Protein AF-A0A2V8XBW0-F1 (afdb_monomer_lite)

Structure (mmCIF, N/CA/C/O backbone):
data_AF-A0A2V8XBW0-F1
#
_entry.id   AF-A0A2V8XBW0-F1
#
loop_
_atom_site.group_PDB
_atom_site.id
_atom_site.type_symbol
_atom_site.label_atom_id
_atom_site.label_alt_id
_atom_site.label_comp_id
_atom_site.label_asym_id
_atom_site.label_entity_id
_atom_site.label_seq_id
_atom_site.pdbx_PDB_ins_code
_atom_site.Cartn_x
_atom_site.Cartn_y
_atom_site.Cartn_z
_atom_site.occupancy
_atom_site.B_iso_or_equiv
_atom_site.auth_seq_id
_atom_site.auth_comp_id
_atom_site.auth_asym_id
_atom_site.auth_atom_id
_atom_site.pdbx_PDB_model_num
ATOM 1 N N . MET A 1 1 ? -3.608 -17.506 3.297 1.00 52.75 1 MET A N 1
ATOM 2 C CA . MET A 1 1 ? -2.357 -17.804 4.042 1.00 52.75 1 MET A CA 1
ATOM 3 C C . MET A 1 1 ? -1.375 -18.718 3.296 1.00 52.75 1 MET A C 1
ATOM 5 O O . MET A 1 1 ? -0.184 -18.433 3.328 1.00 52.75 1 MET A O 1
ATOM 9 N N . LEU A 1 2 ? -1.823 -19.764 2.586 1.00 68.19 2 LEU A N 1
ATOM 10 C CA . LEU A 1 2 ? -0.934 -20.731 1.903 1.00 68.19 2 LEU A CA 1
ATOM 11 C C . LEU A 1 2 ? 0.031 -20.099 0.876 1.00 68.19 2 LEU A C 1
ATOM 13 O O . LEU A 1 2 ? 1.237 -20.319 0.959 1.00 68.19 2 LEU A O 1
ATOM 17 N N . ARG A 1 3 ? -0.464 -19.209 0.002 1.00 74.06 3 ARG A N 1
ATOM 18 C CA . ARG A 1 3 ? 0.362 -18.529 -1.021 1.00 74.06 3 ARG A CA 1
ATOM 19 C C . ARG A 1 3 ? 1.508 -17.683 -0.446 1.00 74.06 3 ARG A C 1
ATOM 21 O O . ARG A 1 3 ? 2.562 -17.564 -1.063 1.00 74.06 3 ARG A O 1
ATOM 28 N N . LEU A 1 4 ? 1.319 -17.074 0.727 1.00 68.44 4 LEU A N 1
ATOM 29 C CA . LEU A 1 4 ? 2.354 -16.271 1.394 1.00 68.44 4 LEU A CA 1
ATOM 30 C C . LEU A 1 4 ? 3.461 -17.164 1.959 1.00 68.44 4 LEU A C 1
ATOM 32 O O . LEU A 1 4 ? 4.640 -16.875 1.765 1.00 68.44 4 LEU A O 1
ATOM 36 N N . ARG A 1 5 ? 3.085 -18.292 2.574 1.00 71.31 5 ARG A N 1
ATOM 37 C CA . ARG A 1 5 ? 4.039 -19.280 3.089 1.00 71.31 5 ARG A CA 1
ATOM 38 C C . ARG A 1 5 ? 4.847 -19.931 1.965 1.00 71.31 5 ARG A C 1
ATOM 40 O O . ARG A 1 5 ? 6.050 -20.101 2.113 1.00 71.31 5 ARG A O 1
ATOM 47 N N . GLU A 1 6 ? 4.225 -20.250 0.832 1.00 81.00 6 GLU A N 1
ATOM 48 C CA . GLU A 1 6 ? 4.925 -20.773 -0.355 1.00 81.00 6 GLU A CA 1
ATOM 49 C C . GLU A 1 6 ? 5.935 -19.785 -0.935 1.00 81.00 6 GLU A C 1
ATOM 51 O O . GLU A 1 6 ? 7.041 -20.171 -1.306 1.00 81.00 6 GLU A O 1
ATOM 56 N N . ARG A 1 7 ? 5.591 -18.496 -0.977 1.00 79.75 7 ARG A N 1
ATOM 57 C CA . ARG A 1 7 ? 6.534 -17.451 -1.391 1.00 79.75 7 ARG A CA 1
ATOM 58 C C . ARG A 1 7 ? 7.678 -17.301 -0.392 1.00 79.75 7 ARG A C 1
ATOM 60 O O . ARG A 1 7 ? 8.817 -17.170 -0.822 1.00 79.75 7 ARG A O 1
ATOM 67 N N . ALA A 1 8 ? 7.396 -17.372 0.909 1.00 77.62 8 ALA A N 1
ATOM 68 C CA . ALA A 1 8 ? 8.415 -17.296 1.956 1.00 77.62 8 ALA A CA 1
ATOM 69 C C . ALA A 1 8 ? 9.398 -18.478 1.912 1.00 77.62 8 ALA A C 1
ATOM 71 O O . ALA A 1 8 ? 10.588 -18.281 2.153 1.00 77.62 8 ALA A O 1
ATOM 72 N N . LYS A 1 9 ? 8.936 -19.682 1.529 1.00 82.00 9 LYS A N 1
ATOM 73 C CA . LYS A 1 9 ? 9.812 -20.850 1.309 1.00 82.00 9 LYS A CA 1
ATOM 74 C C . LYS A 1 9 ? 10.928 -20.560 0.303 1.00 82.00 9 LYS A C 1
ATOM 76 O O . LYS A 1 9 ? 12.035 -21.040 0.498 1.00 82.00 9 LYS A O 1
ATOM 81 N N . ARG A 1 10 ? 10.664 -19.749 -0.731 1.00 80.12 10 ARG A N 1
ATOM 82 C CA . ARG A 1 10 ? 11.662 -19.389 -1.760 1.00 80.12 10 ARG A CA 1
ATOM 83 C C . ARG A 1 10 ? 12.831 -18.560 -1.220 1.00 80.12 10 ARG A C 1
ATOM 85 O O . ARG A 1 10 ? 13.848 -18.471 -1.889 1.00 80.12 10 ARG A O 1
ATOM 92 N N . PHE A 1 11 ? 12.670 -17.956 -0.045 1.00 77.25 11 PHE A N 1
ATOM 93 C CA . PHE A 1 11 ? 13.677 -17.121 0.613 1.00 77.25 11 PHE A CA 1
ATOM 94 C C . PHE A 1 11 ? 14.037 -17.665 2.005 1.00 77.25 11 PHE A C 1
ATOM 96 O O . PHE A 1 11 ? 14.443 -16.905 2.878 1.00 77.25 11 PHE A O 1
ATOM 103 N N . ASN A 1 12 ? 13.798 -18.962 2.248 1.00 79.56 12 ASN A N 1
ATOM 104 C CA . ASN A 1 12 ? 14.055 -19.653 3.519 1.00 79.56 12 ASN A CA 1
ATOM 105 C C . ASN A 1 12 ? 13.395 -18.998 4.756 1.00 79.56 12 ASN A C 1
ATOM 107 O O . ASN A 1 12 ? 13.755 -19.281 5.894 1.00 79.56 12 ASN A O 1
ATOM 111 N N . GLY A 1 13 ? 12.366 -18.168 4.568 1.00 79.06 13 GLY A N 1
ATOM 112 C CA . GLY A 1 13 ? 11.730 -17.360 5.614 1.00 79.06 13 GLY A CA 1
ATOM 113 C C . GLY A 1 13 ? 10.675 -18.087 6.454 1.00 79.06 13 GLY A C 1
ATOM 114 O O . GLY A 1 13 ? 9.701 -17.466 6.862 1.00 79.06 13 GLY A O 1
ATOM 115 N N . THR A 1 14 ? 10.796 -19.400 6.671 1.00 82.00 14 THR A N 1
ATOM 116 C CA . THR A 1 14 ? 9.707 -20.218 7.250 1.00 82.00 14 THR A CA 1
ATOM 117 C C . THR A 1 14 ? 9.873 -20.613 8.715 1.00 82.00 14 THR A C 1
ATOM 119 O O . THR A 1 14 ? 8.963 -21.222 9.278 1.00 82.00 14 THR A O 1
ATOM 122 N N . GLU A 1 15 ? 11.014 -20.316 9.330 1.00 83.62 15 GLU A N 1
ATOM 123 C CA . GLU A 1 15 ? 11.268 -20.637 10.735 1.00 83.62 15 GLU A CA 1
ATOM 124 C C . GLU A 1 15 ? 10.516 -19.692 11.681 1.00 83.62 15 GLU A C 1
ATOM 126 O O . GLU A 1 15 ? 10.305 -18.522 11.374 1.00 83.62 15 GLU A O 1
ATOM 131 N N . LYS A 1 16 ? 10.153 -20.183 12.874 1.00 83.44 16 LYS A N 1
ATOM 132 C CA . LYS A 1 16 ? 9.422 -19.390 13.883 1.00 83.44 16 LYS A CA 1
ATOM 133 C C . LYS A 1 16 ? 10.198 -18.162 14.373 1.00 83.44 16 LYS A C 1
ATOM 135 O O . LYS A 1 16 ? 9.583 -17.196 14.801 1.00 83.44 16 LYS A O 1
ATOM 140 N N . ARG A 1 17 ? 11.534 -18.214 14.326 1.00 86.81 17 ARG A N 1
ATOM 141 C CA . ARG A 1 17 ? 12.429 -17.124 14.749 1.00 86.81 17 ARG A CA 1
ATOM 142 C C . ARG A 1 17 ? 1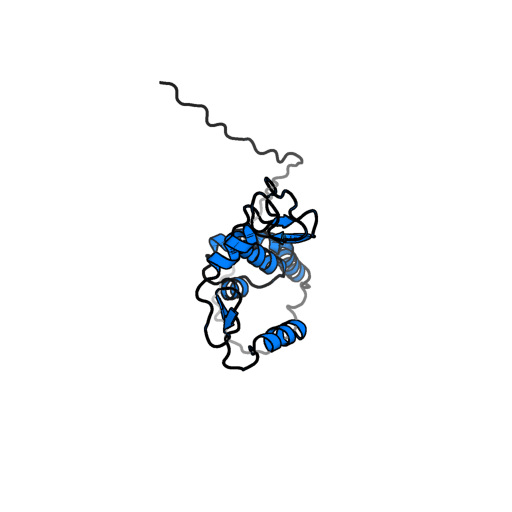2.607 -16.027 13.698 1.00 86.81 17 ARG A C 1
ATOM 144 O O . ARG A 1 17 ? 13.256 -15.027 13.977 1.00 86.81 17 ARG A O 1
ATOM 151 N N . HIS A 1 18 ? 12.088 -16.224 12.489 1.00 89.19 18 HIS A N 1
ATOM 152 C CA . HIS A 1 18 ? 12.215 -15.242 11.424 1.00 89.19 18 HIS A CA 1
ATOM 153 C C . HIS A 1 18 ? 11.238 -14.089 11.605 1.00 89.19 18 HIS A C 1
ATOM 155 O O . HIS A 1 18 ? 10.105 -14.259 12.060 1.00 89.19 18 HIS A O 1
ATOM 161 N N . TYR A 1 19 ? 11.680 -12.901 11.207 1.00 85.50 19 TYR A N 1
ATOM 162 C CA . TYR A 1 19 ? 10.832 -11.723 11.243 1.00 85.50 19 TYR A CA 1
ATOM 163 C C . TYR A 1 19 ? 9.761 -11.799 10.153 1.00 85.50 19 TYR A C 1
ATOM 165 O O . TYR A 1 19 ? 10.043 -12.126 9.001 1.00 85.50 19 TYR A O 1
ATOM 173 N N . ILE A 1 20 ? 8.527 -11.427 10.509 1.00 83.50 20 ILE A N 1
ATOM 174 C CA . ILE A 1 20 ? 7.404 -11.314 9.560 1.00 83.50 20 ILE A CA 1
ATOM 175 C C . ILE A 1 20 ? 7.714 -10.269 8.477 1.00 83.50 20 ILE A C 1
ATOM 177 O O . ILE A 1 20 ? 7.370 -10.460 7.311 1.00 83.50 20 ILE A O 1
ATOM 181 N N . PHE A 1 21 ? 8.395 -9.184 8.864 1.00 85.25 21 PHE A N 1
ATOM 182 C CA . PHE A 1 21 ? 8.908 -8.149 7.968 1.00 85.25 21 PHE A CA 1
ATOM 183 C C . PHE A 1 21 ? 10.438 -8.237 7.904 1.00 85.25 21 PHE A C 1
ATOM 185 O O . PHE A 1 21 ? 11.129 -7.565 8.681 1.00 85.25 21 PHE A O 1
ATOM 192 N N . PRO A 1 22 ? 10.965 -9.103 7.023 1.00 87.81 22 PRO A N 1
ATOM 193 C CA . PRO A 1 22 ? 12.392 -9.346 6.908 1.00 87.81 22 PRO A CA 1
ATOM 194 C C . PRO A 1 22 ? 13.114 -8.159 6.266 1.00 87.81 22 PRO A C 1
ATOM 196 O O . PRO A 1 22 ? 12.525 -7.378 5.508 1.00 87.81 22 PRO A O 1
ATOM 199 N N . ALA A 1 23 ? 14.408 -8.027 6.537 1.00 87.19 23 ALA A N 1
ATOM 200 C CA . ALA A 1 23 ? 15.248 -7.062 5.850 1.00 87.19 23 ALA A CA 1
ATOM 201 C C . ALA A 1 23 ? 15.273 -7.378 4.345 1.00 87.19 23 ALA A C 1
ATOM 203 O O . ALA A 1 23 ? 15.375 -8.532 3.934 1.00 87.19 23 ALA A O 1
ATOM 204 N N . CYS A 1 24 ? 15.160 -6.343 3.515 1.00 83.88 24 CYS A N 1
ATOM 205 C CA . CYS A 1 24 ? 15.231 -6.473 2.066 1.00 83.88 24 CYS A CA 1
ATOM 206 C C . CYS A 1 24 ? 16.144 -5.383 1.514 1.00 83.88 24 CYS A C 1
ATOM 208 O O . CYS A 1 24 ? 15.801 -4.197 1.550 1.00 83.88 24 CYS A O 1
ATOM 210 N N . GLU A 1 25 ? 17.310 -5.788 1.027 1.00 80.50 25 GLU A N 1
ATOM 211 C CA . GLU A 1 25 ? 18.345 -4.901 0.501 1.00 80.50 25 GLU A CA 1
ATOM 212 C C . GLU A 1 25 ? 18.740 -5.406 -0.891 1.00 80.50 25 GLU A C 1
ATOM 214 O O . GLU A 1 25 ? 19.004 -6.588 -1.075 1.00 80.50 25 GLU A O 1
ATOM 219 N N . HIS A 1 26 ? 18.723 -4.533 -1.903 1.00 77.12 26 HIS A N 1
ATOM 220 C CA . HIS A 1 26 ? 19.099 -4.871 -3.289 1.00 77.12 26 HIS A CA 1
ATOM 221 C C . HIS A 1 26 ? 18.374 -6.092 -3.900 1.00 77.12 26 HIS A C 1
ATOM 223 O O . HIS A 1 26 ? 18.903 -6.760 -4.782 1.00 77.12 26 HIS A O 1
ATOM 229 N N . GLY A 1 27 ? 17.147 -6.383 -3.454 1.00 77.25 27 GLY A N 1
ATOM 230 C CA . GLY A 1 27 ? 16.378 -7.548 -3.910 1.00 77.25 27 GLY A CA 1
ATOM 231 C C . GLY A 1 27 ? 16.714 -8.854 -3.183 1.00 77.25 27 GLY A C 1
ATOM 232 O O . GLY A 1 27 ? 16.083 -9.872 -3.461 1.00 77.25 27 GLY A O 1
ATOM 233 N N . HIS A 1 28 ? 17.643 -8.822 -2.228 1.00 82.69 28 HIS A N 1
ATOM 234 C CA . HIS A 1 28 ? 17.931 -9.925 -1.323 1.00 82.69 28 HIS A CA 1
ATOM 235 C C . HIS A 1 28 ? 17.075 -9.806 -0.059 1.00 82.69 28 HIS A C 1
ATOM 237 O O . HIS A 1 28 ? 17.128 -8.795 0.643 1.00 82.69 28 HIS A O 1
ATOM 243 N N . VAL A 1 29 ? 16.304 -10.851 0.243 1.00 86.62 29 VAL A N 1
ATOM 244 C CA . VAL A 1 29 ? 15.464 -10.938 1.443 1.00 86.62 29 VAL A CA 1
ATOM 245 C C . VAL A 1 29 ? 16.201 -11.748 2.505 1.00 86.62 29 VAL A C 1
ATOM 247 O O . VAL A 1 29 ? 16.485 -12.920 2.285 1.00 86.62 29 VAL A O 1
ATOM 250 N N . ASP A 1 30 ? 16.493 -11.130 3.648 1.00 87.50 30 ASP A N 1
ATOM 251 C CA . ASP A 1 30 ? 17.109 -11.779 4.809 1.00 87.50 30 ASP A CA 1
ATOM 252 C C . ASP A 1 30 ? 16.087 -11.899 5.956 1.00 87.50 30 ASP A C 1
ATOM 254 O O . ASP A 1 30 ? 15.713 -10.887 6.561 1.00 87.50 30 ASP A O 1
ATOM 258 N N . PRO A 1 31 ? 15.623 -13.122 6.273 1.00 88.12 31 PRO A N 1
ATOM 259 C CA . PRO A 1 31 ? 14.595 -13.353 7.279 1.00 88.12 31 PRO A CA 1
ATOM 260 C C . PRO A 1 31 ? 15.089 -13.297 8.730 1.00 88.12 31 PRO A C 1
ATOM 262 O O . PRO A 1 31 ? 14.270 -13.234 9.652 1.00 88.12 31 PRO A O 1
ATOM 265 N N . THR A 1 32 ? 16.405 -13.292 8.949 1.00 88.62 32 THR A N 1
ATOM 266 C CA . THR A 1 32 ? 17.012 -13.244 10.290 1.00 88.62 32 THR A CA 1
ATOM 267 C C . THR A 1 32 ? 17.083 -11.830 10.855 1.00 88.62 32 THR A C 1
ATOM 269 O O . THR A 1 32 ? 17.240 -11.638 12.060 1.00 88.62 32 THR A O 1
ATOM 272 N N . ARG A 1 33 ? 16.931 -10.824 9.992 1.00 88.06 33 ARG A N 1
ATOM 273 C CA . ARG A 1 33 ? 16.987 -9.409 10.347 1.00 88.06 33 ARG A CA 1
ATOM 274 C C . ARG A 1 33 ? 15.638 -8.756 10.096 1.00 88.06 33 ARG A C 1
ATOM 276 O O . ARG A 1 33 ? 14.980 -9.028 9.099 1.00 88.06 33 ARG A O 1
ATOM 283 N N . HIS A 1 34 ? 15.239 -7.852 10.982 1.00 88.12 34 HIS A N 1
ATOM 284 C CA . HIS A 1 34 ? 14.034 -7.055 10.785 1.00 88.12 34 HIS A CA 1
ATOM 285 C C . HIS A 1 34 ? 14.274 -5.934 9.766 1.00 88.12 34 HIS A C 1
ATOM 287 O O . HIS A 1 34 ? 15.382 -5.403 9.624 1.00 88.12 34 HIS A O 1
ATOM 293 N N . GLN A 1 35 ? 13.211 -5.526 9.080 1.00 87.56 35 GLN A N 1
ATOM 294 C CA . GLN A 1 35 ? 13.240 -4.361 8.209 1.00 87.56 35 GLN A CA 1
ATOM 295 C C . GLN A 1 35 ? 13.395 -3.067 9.021 1.00 87.56 35 GLN A C 1
ATOM 297 O O . GLN A 1 35 ? 12.590 -2.771 9.898 1.00 87.56 35 GLN A O 1
ATOM 302 N N . LYS A 1 36 ? 14.410 -2.258 8.694 1.00 85.56 36 LYS A N 1
ATOM 303 C CA . LYS A 1 36 ? 14.657 -0.967 9.365 1.00 85.56 36 LYS A CA 1
ATOM 304 C C . LYS A 1 36 ? 13.831 0.185 8.786 1.00 85.56 36 LYS A C 1
ATOM 306 O O . LYS A 1 36 ? 13.496 1.129 9.491 1.00 85.56 36 LYS A O 1
ATOM 311 N N . SER A 1 37 ? 13.539 0.149 7.484 1.00 83.25 37 SER A N 1
ATOM 312 C CA . SER A 1 37 ? 12.772 1.198 6.810 1.00 83.25 37 SER A CA 1
ATOM 313 C C . SER A 1 37 ? 12.081 0.681 5.555 1.00 83.25 37 SER A C 1
ATOM 315 O O . SER A 1 37 ? 12.629 -0.126 4.807 1.00 83.25 37 SER A O 1
ATOM 317 N N . PHE A 1 38 ? 10.895 1.224 5.293 1.00 83.06 38 PHE A N 1
ATOM 318 C CA . PHE A 1 38 ? 10.125 0.990 4.074 1.00 83.06 38 PHE A CA 1
ATOM 319 C C . PHE A 1 38 ? 10.254 2.144 3.057 1.00 83.06 38 PHE A C 1
ATOM 321 O O . PHE A 1 38 ? 9.780 2.052 1.925 1.00 83.06 38 PHE A O 1
ATOM 328 N N . ARG A 1 39 ? 10.924 3.246 3.429 1.00 84.25 39 ARG A N 1
ATOM 329 C CA . ARG A 1 39 ? 10.909 4.514 2.675 1.00 84.25 39 ARG A CA 1
ATOM 330 C C . ARG A 1 39 ? 11.438 4.376 1.247 1.00 84.25 39 ARG A C 1
ATOM 332 O O . ARG A 1 39 ? 10.840 4.920 0.320 1.00 84.25 39 ARG A O 1
ATOM 339 N N . THR A 1 40 ? 12.548 3.666 1.063 1.00 85.06 40 THR A N 1
ATOM 340 C CA . THR A 1 40 ? 13.165 3.475 -0.260 1.00 85.06 40 THR A CA 1
ATOM 341 C C . THR A 1 40 ? 12.294 2.602 -1.155 1.00 85.06 40 THR A C 1
ATOM 343 O O . THR A 1 40 ? 12.027 2.974 -2.296 1.00 85.06 40 THR A O 1
ATOM 346 N N . ALA A 1 41 ? 11.778 1.492 -0.619 1.00 85.38 41 ALA A N 1
ATOM 347 C CA . ALA A 1 41 ? 10.858 0.617 -1.339 1.00 85.38 41 ALA A CA 1
ATOM 348 C C . ALA A 1 41 ? 9.596 1.378 -1.780 1.00 85.38 41 ALA A C 1
ATOM 350 O O . ALA A 1 41 ? 9.227 1.322 -2.953 1.00 85.38 41 ALA A O 1
ATOM 351 N N . TRP A 1 42 ? 9.003 2.176 -0.885 1.00 87.62 42 TRP A N 1
ATOM 352 C CA . TRP A 1 42 ? 7.842 3.014 -1.196 1.00 87.62 42 TRP A CA 1
ATOM 353 C C . TRP A 1 42 ? 8.125 4.050 -2.290 1.00 87.62 42 TRP A C 1
ATOM 355 O O . TRP A 1 42 ? 7.338 4.208 -3.223 1.00 87.62 42 TRP A O 1
ATOM 365 N N . ARG A 1 43 ? 9.267 4.748 -2.223 1.00 88.31 43 ARG A N 1
ATOM 366 C CA . ARG A 1 43 ? 9.662 5.728 -3.252 1.00 88.31 43 ARG A CA 1
ATOM 367 C C . ARG A 1 43 ? 9.874 5.077 -4.614 1.00 88.31 43 ARG A C 1
ATOM 369 O O . ARG A 1 43 ? 9.510 5.668 -5.625 1.00 88.31 43 ARG A O 1
ATOM 376 N N . ASN A 1 44 ? 10.450 3.880 -4.646 1.00 88.38 44 ASN A N 1
ATOM 377 C CA . ASN A 1 44 ? 10.649 3.151 -5.894 1.00 88.38 44 ASN A CA 1
ATOM 378 C C . ASN A 1 44 ? 9.308 2.706 -6.481 1.00 88.38 44 ASN A C 1
ATOM 380 O O . ASN A 1 44 ? 9.076 2.910 -7.667 1.00 88.38 44 ASN A O 1
ATOM 384 N N . LEU A 1 45 ? 8.405 2.187 -5.647 1.00 88.00 45 LEU A N 1
ATOM 385 C CA . LEU A 1 45 ? 7.064 1.766 -6.051 1.00 88.00 45 LEU A CA 1
ATOM 386 C C . LEU A 1 45 ? 6.220 2.935 -6.578 1.00 88.00 45 LEU A C 1
ATOM 388 O O . LEU A 1 45 ? 5.649 2.840 -7.658 1.00 88.00 45 LEU A O 1
ATOM 392 N N . THR A 1 46 ? 6.197 4.063 -5.867 1.00 90.44 46 THR A N 1
ATOM 393 C CA . THR A 1 46 ? 5.430 5.257 -6.275 1.00 90.44 46 THR A CA 1
ATOM 394 C C . THR A 1 46 ? 5.999 5.950 -7.507 1.00 90.44 46 THR A C 1
ATOM 396 O O . THR A 1 46 ? 5.286 6.710 -8.149 1.00 90.44 46 THR A O 1
ATOM 399 N N . ARG A 1 47 ? 7.261 5.700 -7.875 1.00 90.50 47 ARG A N 1
ATOM 400 C CA . ARG A 1 47 ? 7.877 6.214 -9.112 1.00 90.50 47 ARG A CA 1
ATOM 401 C C . ARG A 1 47 ? 7.835 5.225 -10.268 1.00 90.50 47 ARG A C 1
ATOM 403 O O . ARG A 1 47 ? 8.032 5.642 -11.405 1.00 90.50 47 ARG A O 1
ATOM 410 N N . ALA A 1 48 ? 7.640 3.940 -9.987 1.00 91.12 48 ALA A N 1
ATOM 411 C CA . ALA A 1 48 ? 7.673 2.909 -11.005 1.00 91.12 48 ALA A CA 1
ATOM 412 C C . ALA A 1 48 ? 6.517 3.098 -11.987 1.00 91.12 48 ALA A C 1
ATOM 414 O O . ALA A 1 48 ? 5.371 3.327 -11.603 1.00 91.12 48 ALA A O 1
ATOM 415 N N . ILE A 1 49 ? 6.839 2.991 -13.268 1.00 92.06 49 ILE A N 1
ATOM 416 C CA . ILE A 1 49 ? 5.887 3.134 -14.359 1.00 92.06 49 ILE A CA 1
ATOM 417 C C . ILE A 1 49 ? 5.712 1.797 -15.054 1.00 92.06 49 ILE A C 1
ATOM 419 O O . ILE A 1 49 ? 6.647 0.999 -15.157 1.00 92.06 49 ILE A O 1
ATOM 423 N N . GLN A 1 50 ? 4.505 1.548 -15.539 1.00 91.19 50 GLN A N 1
ATOM 424 C CA . GLN A 1 50 ? 4.247 0.399 -16.383 1.00 91.19 50 GLN A CA 1
ATOM 425 C C . GLN A 1 50 ? 4.623 0.756 -17.821 1.00 91.19 50 GLN A C 1
ATOM 427 O O . GLN A 1 50 ? 4.131 1.740 -18.372 1.00 91.19 50 GLN A O 1
ATOM 432 N N . CYS A 1 51 ? 5.528 -0.012 -18.427 1.00 90.44 51 CYS A N 1
ATOM 433 C CA . CYS A 1 51 ? 5.887 0.210 -19.823 1.00 90.44 51 CYS A CA 1
ATOM 434 C C . CYS A 1 51 ? 4.706 -0.187 -20.730 1.00 90.44 51 CYS A C 1
ATOM 436 O O . CYS A 1 51 ? 4.253 -1.327 -20.627 1.00 90.44 51 CYS A O 1
ATOM 438 N N . PRO A 1 52 ? 4.247 0.680 -21.652 1.00 87.19 52 PRO A N 1
ATOM 439 C CA . PRO A 1 52 ? 3.092 0.383 -22.5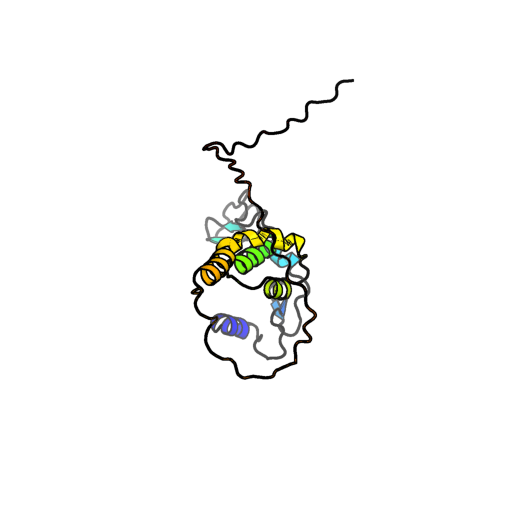02 1.00 87.19 52 PRO A CA 1
ATOM 440 C C . PRO A 1 52 ? 3.362 -0.736 -23.516 1.00 87.19 52 PRO A C 1
ATOM 442 O O . PRO A 1 52 ? 2.439 -1.421 -23.927 1.00 87.19 52 PRO A O 1
ATOM 445 N N . ALA A 1 53 ? 4.624 -0.953 -23.900 1.00 89.19 53 ALA A N 1
ATOM 446 C CA . ALA A 1 53 ? 4.983 -1.965 -24.890 1.00 89.19 53 ALA A CA 1
ATOM 447 C C . ALA A 1 53 ? 5.198 -3.361 -24.283 1.00 89.19 53 ALA A C 1
ATOM 449 O O . ALA A 1 53 ? 4.768 -4.349 -24.861 1.00 89.19 53 ALA A O 1
ATOM 450 N N . CYS A 1 54 ? 5.859 -3.469 -23.122 1.00 89.12 54 CYS A N 1
ATOM 451 C CA . CYS A 1 54 ? 6.152 -4.774 -22.509 1.00 89.12 54 CYS A CA 1
ATOM 452 C C . CYS A 1 54 ? 5.351 -5.080 -21.237 1.00 89.12 54 CYS A C 1
ATOM 454 O O . CYS A 1 54 ? 5.545 -6.138 -20.645 1.00 89.12 54 CYS A O 1
ATOM 456 N N . GLY A 1 55 ? 4.515 -4.157 -20.757 1.00 87.19 55 GLY A N 1
ATOM 457 C CA . GLY A 1 55 ? 3.680 -4.331 -19.563 1.00 87.19 55 GLY A CA 1
ATOM 458 C C . GLY A 1 55 ? 4.438 -4.439 -18.233 1.00 87.19 55 GLY A C 1
ATOM 459 O O . GLY A 1 55 ? 3.810 -4.487 -17.176 1.00 87.19 55 GLY A O 1
ATOM 460 N N . LYS A 1 56 ? 5.778 -4.463 -18.250 1.00 89.19 56 LYS A N 1
ATOM 461 C CA . LYS A 1 56 ? 6.623 -4.607 -17.055 1.00 89.19 56 LYS A CA 1
ATOM 462 C C . LYS A 1 56 ? 6.747 -3.279 -16.300 1.00 89.19 56 LYS A C 1
ATOM 464 O O . LYS A 1 56 ? 6.866 -2.215 -16.911 1.00 89.19 56 LYS A O 1
ATOM 469 N N . LEU A 1 57 ? 6.802 -3.363 -14.970 1.00 89.31 57 LEU A N 1
ATOM 470 C CA . LEU A 1 57 ? 7.135 -2.244 -14.083 1.00 89.31 57 LEU A CA 1
ATOM 471 C C . LEU A 1 57 ? 8.619 -1.886 -14.206 1.00 89.31 57 LEU A C 1
ATOM 473 O O . LEU A 1 57 ? 9.492 -2.741 -14.035 1.00 89.31 57 LEU A O 1
ATOM 477 N N . ARG A 1 58 ? 8.905 -0.620 -14.509 1.00 89.88 58 ARG A N 1
ATOM 478 C CA . ARG A 1 58 ? 10.255 -0.089 -14.738 1.00 89.88 58 ARG A CA 1
ATOM 479 C C . ARG A 1 58 ? 10.445 1.243 -14.000 1.00 89.88 58 ARG A C 1
ATOM 481 O O . ARG A 1 58 ? 9.462 1.934 -13.731 1.00 89.88 58 ARG A O 1
ATOM 488 N N . PRO A 1 59 ? 11.690 1.623 -13.661 1.00 87.38 59 PRO A N 1
ATOM 489 C CA . PRO A 1 59 ? 11.965 2.974 -13.187 1.00 87.38 59 PRO A CA 1
ATOM 490 C C . PRO A 1 59 ? 11.671 4.003 -14.295 1.00 87.38 59 PRO A C 1
ATOM 492 O O . PRO A 1 59 ? 11.751 3.662 -15.481 1.00 87.38 59 PRO A O 1
ATOM 495 N N . PRO A 1 60 ? 11.343 5.254 -13.932 1.00 87.50 60 PRO A N 1
ATOM 496 C CA . PRO A 1 60 ? 11.119 6.312 -14.908 1.00 87.50 60 PRO A CA 1
ATOM 497 C C . PRO A 1 60 ? 12.421 6.630 -15.655 1.00 87.50 60 PRO A C 1
ATOM 499 O O . PRO A 1 60 ? 13.506 6.610 -15.073 1.00 87.50 60 PRO A O 1
ATOM 502 N N . GLY A 1 61 ? 12.316 6.933 -16.947 1.00 89.06 61 GLY A N 1
ATOM 503 C CA . GLY A 1 61 ? 13.464 7.245 -17.795 1.00 89.06 61 GLY A CA 1
ATOM 504 C C . GLY A 1 61 ? 13.045 7.602 -19.218 1.00 89.06 61 GLY A C 1
ATOM 505 O O . GLY A 1 61 ? 11.861 7.738 -19.512 1.00 89.06 61 GLY A O 1
ATOM 506 N N . ASN A 1 62 ? 14.018 7.737 -20.119 1.00 88.75 62 ASN A N 1
ATOM 507 C CA . ASN A 1 62 ? 13.739 8.060 -21.523 1.00 88.75 62 ASN A CA 1
ATOM 508 C C . ASN A 1 62 ? 13.343 6.822 -22.339 1.00 88.75 62 ASN A C 1
ATOM 510 O O . ASN A 1 62 ? 12.501 6.900 -23.236 1.00 88.75 62 ASN A O 1
ATOM 514 N N . LYS A 1 63 ? 13.947 5.671 -22.026 1.00 91.88 63 LYS A N 1
ATOM 515 C CA . LYS A 1 63 ? 13.752 4.393 -22.719 1.00 91.88 63 LYS A CA 1
ATOM 516 C C . LYS A 1 63 ? 13.552 3.272 -21.708 1.00 91.88 63 LYS A C 1
ATOM 518 O O . LYS A 1 63 ? 14.099 3.328 -20.609 1.00 91.88 63 LYS A O 1
ATOM 523 N N . CYS A 1 64 ? 12.785 2.257 -22.089 1.00 88.81 64 CYS A N 1
ATOM 524 C CA . CYS A 1 64 ? 12.584 1.065 -21.278 1.00 88.81 64 CYS A CA 1
ATOM 525 C C . CYS A 1 64 ? 13.933 0.396 -20.966 1.00 88.81 64 CYS A C 1
ATOM 527 O O . CYS A 1 64 ? 14.764 0.238 -21.857 1.00 88.81 64 CYS A O 1
ATOM 529 N N . ALA A 1 65 ? 14.130 -0.023 -19.712 1.00 85.44 65 ALA A N 1
ATOM 530 C CA . ALA A 1 65 ? 15.352 -0.703 -19.267 1.00 85.44 65 ALA A CA 1
ATOM 531 C C . ALA A 1 65 ? 15.519 -2.118 -19.856 1.00 85.44 65 ALA A C 1
ATOM 533 O O . ALA A 1 65 ? 16.563 -2.741 -19.684 1.00 85.44 65 ALA A O 1
ATOM 534 N N . ASP A 1 66 ? 14.484 -2.647 -20.515 1.00 86.69 66 ASP A N 1
ATOM 535 C CA . ASP A 1 66 ? 14.554 -3.939 -21.188 1.00 86.69 66 ASP A CA 1
ATOM 536 C C . ASP A 1 66 ? 15.331 -3.827 -22.504 1.00 86.69 66 ASP A C 1
ATOM 538 O O . ASP A 1 66 ? 15.047 -2.939 -23.319 1.00 86.69 66 ASP A O 1
ATOM 542 N N . LYS A 1 67 ? 16.281 -4.743 -22.728 1.00 84.69 67 LYS A N 1
ATOM 543 C CA . LYS A 1 67 ? 17.161 -4.712 -23.909 1.00 84.69 67 LYS A CA 1
ATOM 544 C C . LYS A 1 67 ? 16.384 -4.902 -25.211 1.00 84.69 67 LYS A C 1
ATOM 546 O O . LYS A 1 67 ? 16.786 -4.319 -26.215 1.00 84.69 67 LYS A O 1
ATOM 551 N N . GLU A 1 68 ? 15.297 -5.667 -25.161 1.00 85.81 68 GLU A N 1
ATOM 552 C CA . GLU A 1 68 ? 14.447 -6.006 -26.309 1.00 85.81 68 GLU A CA 1
ATOM 553 C C . GLU A 1 68 ? 13.387 -4.934 -26.587 1.00 85.81 68 GLU A C 1
ATOM 555 O O . GLU A 1 68 ? 13.163 -4.566 -27.732 1.00 85.81 68 GLU A O 1
ATOM 560 N N . CYS A 1 69 ? 12.764 -4.375 -25.545 1.00 86.88 69 CYS A N 1
ATOM 561 C CA . CYS A 1 69 ? 11.659 -3.431 -25.711 1.00 86.88 69 CYS A CA 1
ATOM 562 C C . CYS A 1 69 ? 12.138 -2.053 -26.192 1.00 86.88 69 CYS A C 1
ATOM 564 O O . CYS A 1 69 ? 11.582 -1.511 -27.142 1.00 86.88 69 CYS A O 1
ATOM 566 N N . ARG A 1 70 ? 13.133 -1.454 -25.509 1.00 85.06 70 ARG A N 1
ATOM 567 C CA . ARG A 1 70 ? 13.694 -0.104 -25.781 1.00 85.06 70 ARG A CA 1
ATOM 568 C C . ARG A 1 70 ? 12.670 1.016 -26.065 1.00 85.06 70 ARG A C 1
ATOM 570 O O . ARG A 1 70 ? 13.051 2.083 -26.550 1.00 85.06 70 ARG A O 1
ATOM 577 N N . ALA A 1 71 ? 11.397 0.813 -25.721 1.00 87.69 71 ALA A N 1
ATOM 578 C CA . ALA A 1 71 ? 10.316 1.745 -26.005 1.00 87.69 71 ALA A CA 1
ATOM 579 C C . ALA A 1 71 ? 10.539 3.080 -25.293 1.00 87.69 71 ALA A C 1
ATOM 581 O O . ALA A 1 71 ? 11.096 3.124 -24.191 1.00 87.69 71 ALA A O 1
ATOM 582 N N . LYS A 1 72 ? 10.083 4.169 -25.912 1.00 89.12 72 LYS A N 1
ATOM 583 C CA . LYS A 1 72 ? 10.129 5.505 -25.315 1.00 89.12 72 LYS A CA 1
ATOM 584 C C . LYS A 1 72 ? 9.115 5.556 -24.170 1.00 89.12 72 LYS A C 1
ATOM 586 O O . LYS A 1 72 ? 7.924 5.395 -24.398 1.00 89.12 72 LYS A O 1
ATOM 591 N N . ILE A 1 73 ? 9.603 5.747 -22.947 1.00 88.69 73 ILE A N 1
ATOM 592 C CA . ILE A 1 73 ? 8.777 5.829 -21.724 1.00 88.69 73 ILE A CA 1
ATOM 593 C C . ILE A 1 73 ? 8.836 7.222 -21.078 1.00 88.69 73 ILE A C 1
ATOM 595 O O . ILE A 1 73 ? 8.352 7.424 -19.967 1.00 88.69 73 ILE A O 1
ATOM 599 N N . HIS A 1 74 ? 9.420 8.187 -21.791 1.00 87.94 74 HIS A N 1
ATOM 600 C CA . HIS A 1 74 ? 9.502 9.576 -21.363 1.00 87.94 74 HIS A CA 1
ATOM 601 C C . HIS A 1 74 ? 8.103 10.178 -21.170 1.00 87.94 74 HIS A C 1
ATOM 603 O O . HIS A 1 74 ? 7.222 9.995 -22.007 1.00 87.94 74 HIS A O 1
ATOM 609 N N . GLY A 1 75 ? 7.910 10.920 -20.079 1.00 85.75 75 GLY A N 1
ATOM 610 C CA . GLY A 1 75 ? 6.656 11.622 -19.784 1.00 85.75 75 GLY A CA 1
ATOM 611 C C . GLY A 1 75 ? 5.539 10.749 -19.203 1.00 85.75 75 GLY A C 1
ATOM 612 O O . GLY A 1 75 ? 4.526 11.286 -18.760 1.00 85.75 75 GLY A O 1
ATOM 613 N N . ILE A 1 76 ? 5.723 9.427 -19.131 1.00 87.69 76 ILE A N 1
ATOM 614 C CA . ILE A 1 76 ? 4.766 8.535 -18.472 1.00 87.69 76 ILE A CA 1
ATOM 615 C C . ILE A 1 76 ? 4.916 8.695 -16.959 1.00 87.69 76 ILE A C 1
ATOM 617 O O . ILE A 1 76 ? 6.015 8.575 -16.412 1.00 87.69 76 ILE A O 1
ATOM 621 N N . LYS A 1 77 ? 3.803 8.965 -16.276 1.00 87.56 77 LYS A N 1
ATOM 622 C CA . LYS A 1 77 ? 3.735 9.018 -14.812 1.00 87.56 77 LYS A CA 1
ATOM 623 C C . LYS A 1 77 ? 3.260 7.677 -14.264 1.00 87.56 77 LYS A C 1
ATOM 625 O O . LYS A 1 77 ? 2.555 6.926 -14.934 1.00 87.56 77 LYS A O 1
ATOM 630 N N . SER A 1 78 ? 3.664 7.369 -13.040 1.00 89.31 78 SER A N 1
ATOM 631 C CA . SER A 1 78 ? 3.174 6.189 -12.336 1.00 89.31 78 SER A CA 1
ATOM 632 C C . SER A 1 78 ? 1.700 6.368 -11.977 1.00 89.31 78 SER A C 1
ATOM 634 O O . SER A 1 78 ? 1.238 7.479 -11.720 1.00 89.31 78 SER A O 1
ATOM 636 N N . GLN A 1 79 ? 0.969 5.259 -11.896 1.00 86.44 79 GLN A N 1
ATOM 637 C CA . GLN A 1 79 ? -0.418 5.262 -11.409 1.00 86.44 79 GLN A CA 1
ATOM 638 C C . GLN A 1 79 ? -0.514 5.710 -9.945 1.00 86.44 79 GLN A C 1
ATOM 640 O O . GLN A 1 79 ? -1.530 6.228 -9.508 1.00 86.44 79 GLN A O 1
ATOM 645 N N . LEU A 1 80 ? 0.571 5.522 -9.192 1.00 88.50 80 LEU A N 1
ATOM 646 C CA . LEU A 1 80 ? 0.675 5.861 -7.775 1.00 88.50 80 LEU A CA 1
ATOM 647 C C . LEU A 1 80 ? 1.407 7.195 -7.556 1.00 88.50 80 LEU A C 1
ATOM 649 O O . LEU A 1 80 ? 1.891 7.469 -6.455 1.00 88.50 80 LEU A O 1
ATOM 653 N N . ALA A 1 81 ? 1.536 8.015 -8.604 1.00 86.44 81 ALA A N 1
ATOM 654 C CA . ALA A 1 81 ? 2.155 9.327 -8.504 1.00 86.44 81 ALA A CA 1
ATOM 655 C C . ALA A 1 81 ? 1.356 10.202 -7.529 1.00 86.44 81 ALA A C 1
ATOM 657 O O . ALA A 1 81 ? 0.158 10.397 -7.691 1.00 86.44 81 ALA A O 1
ATOM 658 N N . GLY A 1 82 ? 2.035 10.743 -6.517 1.00 85.88 82 GLY A N 1
ATOM 659 C CA . GLY A 1 82 ? 1.416 11.605 -5.507 1.00 85.88 82 GLY A CA 1
ATOM 660 C C . GLY A 1 82 ? 0.815 10.870 -4.306 1.00 85.88 82 GLY A C 1
ATOM 661 O O . GLY A 1 82 ? 0.532 11.527 -3.308 1.00 85.88 82 GLY A O 1
ATOM 662 N N . LEU A 1 83 ? 0.706 9.535 -4.337 1.00 89.25 83 LEU A N 1
ATOM 663 C CA . LEU A 1 83 ? 0.213 8.760 -3.197 1.00 89.25 83 LEU A CA 1
ATOM 664 C C . LEU A 1 83 ? 1.212 8.811 -2.029 1.00 89.25 83 LEU A C 1
ATOM 666 O O . LEU A 1 83 ? 2.365 8.366 -2.143 1.00 89.25 83 LEU A O 1
ATOM 670 N 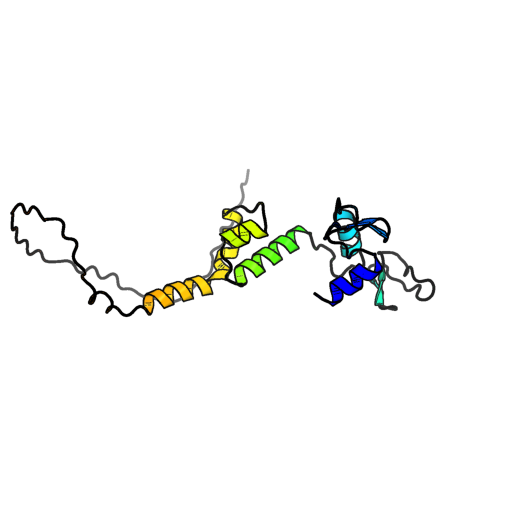N . ARG A 1 84 ? 0.779 9.335 -0.879 1.00 86.81 84 ARG A N 1
ATOM 671 C CA . ARG A 1 84 ? 1.589 9.386 0.343 1.00 86.81 84 ARG A CA 1
ATOM 672 C C . ARG A 1 84 ? 1.286 8.183 1.221 1.00 86.81 84 ARG A C 1
ATOM 674 O O . ARG A 1 84 ? 0.188 7.644 1.245 1.00 86.81 84 ARG A O 1
ATOM 681 N N . PHE A 1 85 ? 2.270 7.797 2.026 1.00 83.75 85 PHE A N 1
ATOM 682 C CA . PHE A 1 85 ? 2.103 6.673 2.944 1.00 83.75 85 PHE A CA 1
ATOM 683 C C . PHE A 1 85 ? 1.023 6.935 4.010 1.00 83.75 85 PHE A C 1
ATOM 685 O O . PHE A 1 85 ? 0.313 6.020 4.414 1.00 83.75 85 PHE A O 1
ATOM 692 N N . HIS A 1 86 ? 0.847 8.193 4.428 1.00 86.88 86 HIS A N 1
ATOM 693 C CA . HIS A 1 86 ? -0.213 8.573 5.366 1.00 86.88 86 HIS A CA 1
ATOM 694 C C . HIS A 1 86 ? -1.620 8.362 4.799 1.00 86.88 86 HIS A C 1
ATOM 696 O O . HIS A 1 86 ? -2.537 8.098 5.572 1.00 86.88 86 HIS A O 1
ATOM 702 N N . ASP A 1 87 ? -1.784 8.402 3.476 1.00 88.56 87 ASP A N 1
ATOM 703 C CA . ASP A 1 87 ? -3.083 8.182 2.842 1.00 88.56 87 ASP A CA 1
ATOM 704 C C . ASP A 1 87 ? -3.525 6.719 3.035 1.00 88.56 87 ASP A C 1
ATOM 706 O O . ASP A 1 87 ? -4.688 6.464 3.332 1.00 88.56 87 ASP A O 1
ATOM 710 N N . LEU A 1 88 ? -2.582 5.761 3.018 1.00 87.62 88 LEU A N 1
ATOM 711 C CA . LEU A 1 88 ? -2.867 4.358 3.351 1.00 87.62 88 LEU A CA 1
ATOM 712 C C . LEU A 1 88 ? -3.328 4.183 4.800 1.00 87.62 88 LEU A C 1
ATOM 714 O O . LEU A 1 88 ? -4.205 3.368 5.074 1.00 87.62 88 LEU A O 1
ATOM 718 N N . ARG A 1 89 ? -2.749 4.945 5.737 1.00 86.56 89 ARG A N 1
ATOM 719 C CA . ARG A 1 89 ? -3.179 4.919 7.142 1.00 86.56 89 ARG A CA 1
ATOM 720 C C . ARG A 1 89 ? -4.601 5.457 7.280 1.00 86.56 89 ARG A C 1
ATOM 722 O O . ARG A 1 89 ? -5.393 4.865 8.002 1.00 86.56 89 ARG A O 1
ATOM 729 N N . HIS A 1 90 ? -4.928 6.546 6.588 1.00 87.44 90 HIS A N 1
ATOM 730 C CA . HIS A 1 90 ? -6.288 7.083 6.580 1.00 87.44 90 HIS A CA 1
ATOM 731 C C . HIS A 1 90 ? -7.286 6.102 5.960 1.00 87.44 90 HIS A C 1
ATOM 733 O O . HIS A 1 90 ? -8.347 5.892 6.542 1.00 87.44 90 HIS A O 1
ATOM 739 N N . LEU A 1 91 ? -6.925 5.453 4.850 1.00 88.94 91 LEU A N 1
ATOM 740 C CA . LEU A 1 91 ? -7.755 4.428 4.219 1.00 88.94 91 LEU A CA 1
ATOM 741 C C . LEU A 1 91 ? -8.013 3.255 5.171 1.00 88.94 91 LEU A C 1
ATOM 743 O O . LEU A 1 91 ? -9.161 2.927 5.431 1.00 88.94 91 LEU A O 1
ATOM 747 N N . ALA A 1 92 ? -6.964 2.688 5.773 1.00 89.75 92 ALA A N 1
ATOM 748 C CA . ALA A 1 92 ? -7.106 1.573 6.709 1.00 89.75 92 ALA A CA 1
ATOM 749 C C . ALA A 1 92 ? -7.988 1.923 7.919 1.00 89.75 92 ALA A C 1
ATOM 751 O O . ALA A 1 92 ? -8.785 1.103 8.358 1.00 89.75 92 ALA A O 1
ATOM 752 N N . ILE A 1 93 ? -7.866 3.142 8.456 1.00 87.06 93 ILE A N 1
ATOM 753 C CA . ILE A 1 93 ? -8.714 3.606 9.563 1.00 87.06 93 ILE A CA 1
ATOM 754 C C . ILE A 1 93 ? -10.167 3.779 9.112 1.00 87.06 93 ILE A C 1
ATOM 756 O O . ILE A 1 93 ? -11.070 3.457 9.876 1.00 87.06 93 ILE A O 1
ATOM 760 N N . THR A 1 94 ? -10.392 4.266 7.892 1.00 86.81 94 THR A N 1
ATOM 761 C CA . THR A 1 94 ? -11.740 4.442 7.334 1.00 86.81 94 THR A CA 1
ATOM 762 C C . THR A 1 94 ? -12.426 3.090 7.152 1.00 86.81 94 THR A C 1
ATOM 764 O O . THR A 1 94 ? -13.511 2.894 7.682 1.00 86.81 94 THR A O 1
ATOM 767 N N . GLU A 1 95 ? -11.746 2.119 6.542 1.00 87.75 95 GLU A N 1
ATOM 768 C CA . GLU A 1 95 ? -12.239 0.741 6.368 1.00 87.75 95 GLU A CA 1
ATOM 769 C C . GLU A 1 95 ? -12.511 0.046 7.719 1.00 87.75 95 GLU A C 1
ATOM 771 O O . GLU A 1 95 ? -13.504 -0.660 7.912 1.00 87.75 95 GLU A O 1
ATOM 776 N N . LEU A 1 96 ? -11.646 0.273 8.715 1.00 86.12 96 LEU A N 1
ATOM 777 C CA . LEU A 1 96 ? -11.880 -0.221 10.074 1.00 86.12 96 LEU A CA 1
ATOM 778 C C . LEU A 1 96 ? -13.092 0.449 10.737 1.00 86.12 96 LEU A C 1
ATOM 780 O O . LEU A 1 96 ? -13.834 -0.210 11.463 1.00 86.12 96 LEU A O 1
ATOM 784 N N . ALA A 1 97 ? -13.307 1.740 10.490 1.00 83.44 97 ALA A N 1
ATOM 785 C CA . ALA A 1 97 ? -14.473 2.457 10.995 1.00 83.44 97 ALA A CA 1
ATOM 786 C C . ALA A 1 97 ? -15.773 2.012 10.297 1.00 83.44 97 ALA A C 1
ATOM 788 O O . ALA A 1 97 ? -16.819 1.964 10.945 1.00 83.44 97 ALA A O 1
ATOM 789 N N . GLU A 1 98 ? -15.705 1.644 9.016 1.00 83.81 98 GLU A N 1
ATOM 790 C CA . GLU A 1 98 ? -16.820 1.095 8.231 1.00 83.81 98 GLU A CA 1
ATOM 791 C C . GLU A 1 98 ? -17.199 -0.327 8.657 1.00 83.81 98 GLU A C 1
ATOM 793 O O . GLU A 1 98 ? -18.378 -0.672 8.695 1.00 83.81 98 GLU A O 1
ATOM 798 N N . SER A 1 99 ? -16.224 -1.143 9.064 1.00 81.00 99 SER A N 1
ATOM 799 C CA . SER A 1 99 ? -16.441 -2.531 9.510 1.00 81.00 99 SER A CA 1
ATOM 800 C C . SER A 1 99 ? -17.020 -2.674 10.929 1.00 81.00 99 SER A C 1
ATOM 802 O O . SER A 1 99 ? -16.940 -3.746 11.530 1.00 81.00 99 SER A O 1
ATOM 804 N N . GLN A 1 100 ? -17.639 -1.621 11.477 1.00 74.94 100 GLN A N 1
ATOM 805 C CA . GLN A 1 100 ? -18.326 -1.613 12.780 1.00 74.94 100 GLN A CA 1
ATOM 806 C C . GLN A 1 100 ? -17.437 -1.893 14.010 1.00 74.94 100 GLN A C 1
ATOM 808 O O . GLN A 1 100 ? -17.938 -2.068 15.127 1.00 74.94 100 GLN A O 1
ATOM 813 N N . VAL A 1 101 ? -16.115 -1.922 13.840 1.00 82.62 101 VAL A N 1
ATOM 814 C CA . VAL A 1 101 ? -15.150 -2.204 14.909 1.00 82.62 101 VAL A CA 1
ATOM 815 C C . VAL A 1 101 ? -15.212 -1.110 15.990 1.00 82.62 101 VAL A C 1
ATOM 817 O O . VAL A 1 101 ? -15.540 0.045 15.719 1.00 82.62 101 VAL A O 1
ATOM 820 N N . SER A 1 102 ? -14.964 -1.455 17.260 1.00 84.12 102 SER A N 1
ATOM 821 C CA . SER A 1 102 ? -14.956 -0.463 18.350 1.00 84.12 102 SER A CA 1
ATOM 822 C C . SER A 1 102 ? -13.788 0.519 18.207 1.00 84.12 102 SER A C 1
ATOM 824 O O . SER A 1 102 ? -12.687 0.116 17.829 1.00 84.12 102 SER A O 1
ATOM 826 N N . ASP A 1 103 ? -13.988 1.787 18.575 1.00 81.88 103 ASP A N 1
ATOM 827 C CA . ASP A 1 103 ? -12.936 2.812 18.506 1.00 81.88 103 ASP A CA 1
ATOM 828 C C . ASP A 1 103 ? -11.683 2.385 19.291 1.00 81.88 103 ASP A C 1
ATOM 830 O O . ASP A 1 103 ? -10.564 2.576 18.824 1.00 81.88 103 ASP A O 1
ATOM 834 N N . GLN A 1 104 ? -11.865 1.718 20.438 1.00 84.06 104 GLN A N 1
ATOM 835 C CA . GLN A 1 104 ? -10.790 1.154 21.266 1.00 84.06 104 GLN A CA 1
ATOM 836 C C . GLN A 1 104 ? -9.928 0.143 20.502 1.00 84.06 104 GLN A C 1
ATOM 838 O O . GLN A 1 104 ? -8.698 0.184 20.564 1.00 84.06 104 GLN A O 1
ATOM 843 N N . THR A 1 105 ? -10.566 -0.733 19.730 1.00 86.69 105 THR A N 1
ATOM 844 C CA . THR A 1 105 ? -9.871 -1.693 18.870 1.00 86.69 105 THR A CA 1
ATOM 845 C C . THR A 1 105 ? -9.158 -0.984 17.717 1.00 86.69 105 THR A C 1
ATOM 847 O O . THR A 1 105 ? -8.021 -1.331 17.401 1.00 86.69 105 THR A O 1
ATOM 850 N N . ILE A 1 106 ? -9.766 0.051 17.126 1.00 85.62 106 ILE A N 1
ATOM 851 C CA . ILE A 1 106 ? -9.124 0.845 16.066 1.00 85.62 106 ILE A CA 1
ATOM 852 C C . ILE A 1 106 ? -7.884 1.571 16.608 1.00 85.62 106 ILE A C 1
ATOM 854 O O . ILE A 1 106 ? -6.848 1.567 15.943 1.00 85.62 106 ILE A O 1
ATOM 858 N N . PHE A 1 107 ? -7.934 2.124 17.824 1.00 85.25 107 PHE A N 1
ATOM 859 C CA . PHE A 1 107 ? -6.760 2.710 18.482 1.00 85.25 107 PHE A CA 1
ATOM 860 C C . PHE A 1 107 ? -5.638 1.689 18.667 1.00 85.25 107 PHE A C 1
ATOM 862 O O . PHE A 1 107 ? -4.486 1.985 18.342 1.00 85.25 107 PHE A O 1
ATOM 869 N N . ALA A 1 108 ? -5.973 0.497 19.165 1.00 86.19 108 ALA A N 1
ATOM 870 C CA . ALA A 1 108 ? -4.999 -0.565 19.391 1.00 86.19 108 ALA A CA 1
ATOM 871 C C . ALA A 1 108 ? -4.324 -1.012 18.083 1.00 86.19 108 ALA A C 1
ATOM 873 O O . ALA A 1 108 ? -3.115 -1.235 18.061 1.00 86.19 108 ALA A O 1
ATOM 874 N N . ILE A 1 109 ? -5.083 -1.088 16.984 1.00 86.81 109 ILE A N 1
ATOM 875 C CA . ILE A 1 109 ? -4.571 -1.506 15.670 1.00 86.81 109 ILE A CA 1
ATOM 876 C C . ILE A 1 109 ? -3.771 -0.390 14.990 1.00 86.81 109 ILE A C 1
ATOM 878 O O . ILE A 1 109 ? -2.670 -0.624 14.491 1.00 86.81 109 ILE A O 1
ATOM 882 N N . ALA A 1 110 ? -4.308 0.829 14.939 1.00 84.06 110 ALA A N 1
ATOM 883 C CA . ALA A 1 110 ? -3.656 1.935 14.248 1.00 84.06 110 ALA A CA 1
ATOM 884 C C . ALA A 1 110 ? -2.421 2.450 15.013 1.00 84.06 110 ALA A C 1
ATOM 886 O O . ALA A 1 110 ? -1.521 3.037 14.395 1.00 84.06 110 ALA A O 1
ATOM 887 N N . GLY A 1 111 ? -2.371 2.263 16.342 1.00 81.75 111 GLY A N 1
ATOM 888 C CA . GLY A 1 111 ? -1.404 2.899 17.253 1.00 81.75 111 GLY A CA 1
ATOM 889 C C . GLY A 1 111 ? -1.498 4.431 17.202 1.00 81.75 111 GLY A C 1
ATOM 890 O O . GLY A 1 111 ? -2.159 4.944 16.320 1.00 81.75 111 GLY A O 1
ATOM 891 N N . HIS A 1 112 ? -0.851 5.199 18.087 1.00 73.81 112 HIS A N 1
ATOM 892 C CA . HIS A 1 112 ? -0.704 6.680 18.026 1.00 73.81 112 HIS A CA 1
ATOM 893 C C . HIS A 1 112 ? -1.754 7.455 17.179 1.00 73.81 112 HIS A C 1
ATOM 895 O O . HIS A 1 112 ? -1.426 8.106 16.181 1.00 73.81 112 HIS A O 1
ATOM 901 N N . VAL A 1 113 ? -3.037 7.351 17.524 1.00 74.19 113 VAL A N 1
ATOM 902 C CA . VAL A 1 113 ? -4.126 8.145 16.937 1.00 74.19 113 VAL A CA 1
ATOM 903 C C . VAL A 1 113 ? -4.791 8.900 18.077 1.00 74.19 113 VAL A C 1
ATOM 905 O O . VAL A 1 113 ? -5.027 8.326 19.133 1.00 74.19 113 VAL A O 1
ATOM 908 N N . SER A 1 114 ? -5.079 10.187 17.884 1.00 76.12 114 SER A N 1
ATOM 909 C CA . SER A 1 114 ? -5.854 10.963 18.852 1.00 76.12 114 SER A CA 1
ATOM 910 C C . SER A 1 114 ? -7.351 10.747 18.648 1.00 76.12 114 SER A C 1
ATOM 912 O O . SER A 1 114 ? -7.826 10.552 17.527 1.00 76.12 114 SER A O 1
ATOM 914 N N . GLN A 1 115 ? -8.119 10.861 19.727 1.00 77.06 115 GLN A N 1
ATOM 915 C CA . GLN A 1 115 ? -9.576 10.744 19.675 1.00 77.06 115 GLN A CA 1
ATOM 916 C C . GLN A 1 115 ? -10.220 11.792 18.758 1.00 77.06 115 GLN A C 1
ATOM 918 O O . GLN A 1 115 ? -11.131 11.474 17.998 1.00 77.06 115 GLN A O 1
ATOM 923 N N . LYS A 1 116 ? -9.670 13.013 18.726 1.00 78.31 116 LYS A N 1
ATOM 924 C CA . LYS A 1 116 ? -10.101 14.081 17.809 1.00 78.31 116 LYS A CA 1
ATOM 925 C C . LYS A 1 116 ? -9.911 13.711 16.332 1.00 78.31 116 LYS A C 1
ATOM 927 O O . LYS A 1 116 ? -10.703 14.131 15.495 1.00 78.31 116 LYS A O 1
ATOM 932 N N . MET A 1 117 ? -8.877 12.935 16.000 1.00 84.31 117 MET A N 1
ATOM 933 C CA . MET A 1 117 ? -8.658 12.466 14.631 1.00 84.31 117 MET A CA 1
ATOM 934 C C . MET A 1 117 ? -9.659 11.366 14.254 1.00 84.31 117 MET A C 1
ATOM 936 O O . MET A 1 117 ? -10.227 11.428 13.166 1.00 84.31 117 MET A O 1
ATOM 940 N N . LEU A 1 118 ? -9.947 10.428 15.166 1.00 76.38 118 LEU A N 1
ATOM 941 C CA . LEU A 1 118 ? -10.942 9.371 14.935 1.00 76.38 118 LEU A CA 1
ATOM 942 C C . LEU A 1 118 ? -12.379 9.885 14.853 1.00 76.38 118 LEU A C 1
ATOM 944 O O . LEU A 1 118 ? -13.171 9.349 14.082 1.00 76.38 118 LEU A O 1
ATOM 948 N N . ALA A 1 119 ? -12.705 10.964 15.568 1.00 76.69 119 ALA A N 1
ATOM 949 C CA . ALA A 1 119 ? -14.023 11.594 15.500 1.00 76.69 119 ALA A CA 1
ATOM 950 C C . ALA A 1 119 ? -14.445 11.927 14.055 1.00 76.69 119 ALA A C 1
ATOM 952 O O . ALA A 1 119 ? -15.628 11.818 13.730 1.00 76.69 119 ALA A O 1
ATOM 953 N N . ARG A 1 120 ? -13.477 12.231 13.173 1.00 73.94 120 ARG A N 1
ATOM 954 C CA . ARG A 1 120 ? -13.695 12.461 11.735 1.00 73.94 120 ARG A CA 1
ATOM 955 C C . ARG A 1 120 ? -14.252 11.236 11.000 1.00 73.94 120 ARG A C 1
ATOM 957 O O . ARG A 1 120 ? -15.009 11.405 10.055 1.00 73.94 120 ARG A O 1
ATOM 964 N N . TYR A 1 121 ? -13.907 10.028 11.440 1.00 70.75 121 TYR A N 1
ATOM 965 C CA . TYR A 1 121 ? -14.365 8.761 10.856 1.00 70.75 121 TYR A CA 1
ATOM 966 C C . TYR A 1 121 ? -15.615 8.204 11.556 1.00 70.75 121 TYR A C 1
ATOM 968 O O . TYR A 1 121 ? -16.318 7.367 11.001 1.00 70.75 121 TYR A O 1
ATOM 976 N N . SER A 1 122 ? -15.954 8.714 12.745 1.00 65.25 122 SER A N 1
ATOM 977 C CA . SER A 1 122 ? -17.090 8.234 13.547 1.00 65.25 122 SER A CA 1
ATOM 978 C C . SER A 1 122 ? -18.471 8.442 12.901 1.00 65.25 122 SER A C 1
ATOM 980 O O . SER A 1 122 ? -19.426 7.758 13.264 1.00 65.25 122 SER A O 1
ATOM 982 N N . GLN A 1 123 ? -18.602 9.377 11.952 1.00 65.62 123 GLN A N 1
ATOM 983 C CA . GLN A 1 123 ? -19.857 9.642 11.232 1.00 65.62 123 GLN A CA 1
ATOM 984 C C . GLN A 1 123 ? -20.224 8.514 10.262 1.00 65.62 123 GLN A C 1
ATOM 986 O O . GLN A 1 123 ? -21.404 8.219 10.066 1.00 65.62 123 GLN A O 1
ATOM 991 N N . VAL A 1 124 ? -19.212 7.834 9.718 1.00 61.09 124 VAL A N 1
ATOM 992 C CA . VAL A 1 124 ? -19.379 6.685 8.819 1.00 61.09 124 VAL A CA 1
ATOM 993 C C . VAL A 1 124 ? -20.092 5.521 9.531 1.00 61.09 124 VAL A C 1
ATOM 995 O O . VAL A 1 124 ? -20.812 4.741 8.921 1.00 61.09 124 VAL A O 1
ATOM 998 N N . ARG A 1 125 ? -20.042 5.504 10.868 1.00 62.56 125 ARG A N 1
ATOM 999 C CA . ARG A 1 125 ? -20.723 4.554 11.756 1.00 62.56 125 ARG A CA 1
ATOM 1000 C C . ARG A 1 125 ? -22.205 4.879 12.018 1.00 62.56 125 ARG A C 1
ATOM 1002 O O . ARG A 1 125 ? -22.787 4.419 13.005 1.00 62.56 125 ARG A O 1
ATOM 1009 N N . SER A 1 126 ? -22.842 5.681 11.165 1.00 62.06 126 SER A N 1
ATOM 1010 C CA . SER A 1 126 ? -24.276 5.986 11.284 1.00 62.06 126 SER A CA 1
ATOM 1011 C C . SER A 1 126 ? -25.116 4.713 11.394 1.00 62.06 126 SER A C 1
ATOM 1013 O O . SER A 1 126 ? -26.078 4.694 12.152 1.00 62.06 126 SER A O 1
ATOM 1015 N N . GLU A 1 127 ? -24.690 3.624 10.755 1.00 63.53 127 GLU A N 1
ATOM 1016 C CA . GLU A 1 127 ? -25.395 2.347 10.803 1.00 63.53 127 GLU A CA 1
ATOM 1017 C C . GLU A 1 127 ? -25.311 1.647 12.170 1.00 63.53 127 GLU A C 1
ATOM 1019 O O . GLU A 1 127 ? -26.332 1.185 12.664 1.00 63.53 127 GLU A O 1
ATOM 1024 N N . ALA A 1 128 ? -24.165 1.650 12.874 1.00 66.38 128 ALA A N 1
ATOM 1025 C CA . ALA A 1 128 ? -24.109 1.108 14.248 1.00 66.38 128 ALA A CA 1
ATOM 1026 C C . ALA A 1 128 ? -24.942 1.912 15.226 1.00 66.38 128 ALA A C 1
ATOM 1028 O O . ALA A 1 128 ? -25.581 1.349 16.111 1.00 66.38 128 ALA A O 1
ATOM 1029 N N . ARG A 1 129 ? -24.882 3.242 15.097 1.00 66.38 129 ARG A N 1
ATOM 1030 C CA . ARG A 1 129 ? -25.649 4.133 15.966 1.00 66.38 129 ARG A CA 1
ATOM 1031 C C . ARG A 1 129 ? -27.139 3.944 15.709 1.00 66.38 129 ARG A C 1
ATOM 1033 O O . ARG A 1 129 ? -27.886 3.778 16.665 1.00 66.38 129 ARG A O 1
ATOM 1040 N N . ARG A 1 130 ? -27.555 3.877 14.440 1.00 73.94 130 ARG A N 1
ATOM 1041 C CA . ARG A 1 130 ? -28.933 3.551 14.049 1.00 73.94 130 ARG A CA 1
ATOM 1042 C C . ARG A 1 130 ? -29.357 2.186 14.558 1.00 73.94 130 ARG A C 1
ATOM 1044 O O . ARG A 1 130 ? -30.432 2.094 15.122 1.00 73.94 130 ARG A O 1
ATOM 10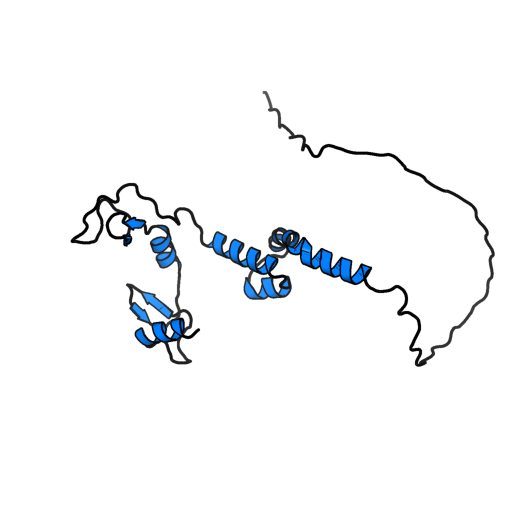51 N N . GLN A 1 131 ? -28.523 1.159 14.430 1.00 76.19 131 GLN A N 1
ATOM 1052 C CA . GLN A 1 131 ? -28.843 -0.190 14.892 1.00 76.19 131 GLN A CA 1
ATOM 1053 C C . GLN A 1 131 ? -28.968 -0.263 16.419 1.00 76.19 131 GLN A C 1
ATOM 1055 O O . GLN A 1 131 ? -29.892 -0.893 16.922 1.00 76.19 131 GLN A O 1
ATOM 1060 N N . ALA A 1 132 ? -28.091 0.415 17.164 1.00 76.56 132 ALA A N 1
ATOM 1061 C CA . ALA A 1 132 ? -28.181 0.499 18.620 1.00 76.56 132 ALA A CA 1
ATOM 1062 C C . ALA A 1 132 ? -29.440 1.256 19.069 1.00 76.56 132 ALA A C 1
ATOM 1064 O O . ALA A 1 132 ? -30.151 0.788 19.954 1.00 76.56 132 ALA A O 1
ATOM 1065 N N . VAL A 1 133 ? -29.751 2.392 18.434 1.00 81.44 133 VAL A N 1
ATOM 1066 C CA . VAL A 1 133 ? -30.982 3.149 18.711 1.00 81.44 133 VAL A CA 1
ATOM 1067 C C . VAL A 1 133 ? -32.217 2.335 18.325 1.00 81.44 133 VAL A C 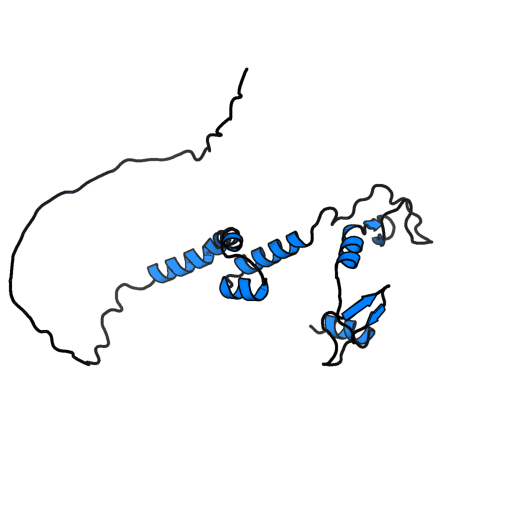1
ATOM 1069 O O . VAL A 1 133 ? -33.140 2.236 19.121 1.00 81.44 133 VAL A O 1
ATOM 1072 N N . ALA A 1 134 ? -32.216 1.676 17.167 1.00 82.31 134 ALA A N 1
ATOM 1073 C CA . ALA A 1 134 ? -33.299 0.799 16.733 1.00 82.31 134 ALA A CA 1
ATOM 1074 C C . ALA A 1 134 ? -33.503 -0.375 17.700 1.00 82.31 134 ALA A C 1
ATOM 1076 O O . ALA A 1 134 ? -34.639 -0.708 18.013 1.00 82.31 134 ALA A O 1
ATOM 1077 N N . ALA A 1 135 ? -32.427 -0.963 18.230 1.00 83.00 135 ALA A N 1
ATOM 1078 C CA . ALA A 1 135 ? -32.510 -2.002 19.254 1.00 83.00 135 ALA A CA 1
ATOM 1079 C C . ALA A 1 135 ? -33.107 -1.477 20.570 1.00 83.00 135 ALA A C 1
ATOM 1081 O O . ALA A 1 135 ? -33.849 -2.201 21.229 1.00 83.00 135 ALA A O 1
ATOM 1082 N N . LEU A 1 136 ? -32.832 -0.221 20.945 1.00 82.62 136 LEU A N 1
ATOM 1083 C CA . LEU A 1 136 ? -33.490 0.423 22.086 1.00 82.62 136 LEU A CA 1
ATOM 1084 C C . LEU A 1 136 ? -34.976 0.675 21.811 1.00 82.62 136 LEU A C 1
ATOM 1086 O O . LEU A 1 136 ? -35.797 0.397 22.679 1.00 82.62 136 LEU A O 1
ATOM 1090 N N . SER A 1 137 ? -35.326 1.143 20.613 1.00 81.31 137 SER A N 1
ATOM 1091 C CA . SER A 1 137 ? -36.717 1.365 20.197 1.00 81.31 137 SER A CA 1
ATOM 1092 C C . SER A 1 137 ? -37.514 0.064 20.052 1.00 81.31 137 SER A C 1
ATOM 1094 O O . SER A 1 137 ? -38.724 0.068 20.245 1.00 81.31 137 SER A O 1
ATOM 1096 N N . ALA A 1 138 ? -36.847 -1.047 19.735 1.00 77.00 138 ALA A N 1
ATOM 1097 C CA . ALA A 1 138 ? -37.451 -2.371 19.627 1.00 77.00 138 ALA A CA 1
ATOM 1098 C C . ALA A 1 138 ? -37.559 -3.108 20.975 1.00 77.00 138 ALA A C 1
ATOM 1100 O O . ALA A 1 138 ? -38.150 -4.188 21.013 1.00 77.00 138 ALA A O 1
ATOM 1101 N N . ARG A 1 139 ? -37.019 -2.565 22.083 1.00 66.94 139 ARG A N 1
ATOM 1102 C CA . ARG A 1 139 ? -37.269 -3.136 23.418 1.00 66.94 139 ARG A CA 1
ATOM 1103 C C . ARG A 1 139 ? -38.752 -2.943 23.747 1.00 66.94 139 ARG A C 1
ATOM 1105 O O . ARG A 1 139 ? -39.190 -1.799 23.865 1.00 66.94 139 ARG A O 1
ATOM 1112 N N . PRO A 1 140 ? -39.537 -4.020 23.923 1.00 59.72 140 PRO A N 1
ATOM 1113 C CA . PRO A 1 140 ? -40.922 -3.874 24.333 1.00 59.72 140 PRO A CA 1
ATOM 1114 C C . PRO A 1 140 ? -40.960 -3.265 25.738 1.00 59.72 140 PRO A C 1
ATOM 1116 O O . PRO A 1 140 ? -40.231 -3.696 26.634 1.00 59.72 140 PRO A O 1
ATOM 1119 N N . ALA A 1 141 ? -41.846 -2.291 25.947 1.00 56.66 141 ALA A N 1
ATOM 1120 C CA . ALA A 1 141 ? -42.097 -1.615 27.223 1.00 56.66 141 ALA A CA 1
ATOM 1121 C C . ALA A 1 141 ? -42.707 -2.529 28.319 1.00 56.66 141 ALA A C 1
ATOM 1123 O O . ALA A 1 141 ? -43.347 -2.045 29.245 1.00 56.66 141 ALA A O 1
ATOM 1124 N N . GLY A 1 142 ? -42.531 -3.853 28.219 1.00 54.91 142 GLY A N 1
ATOM 1125 C CA . GLY A 1 142 ? -43.175 -4.861 29.067 1.00 54.91 142 GLY A CA 1
ATOM 1126 C C . GLY A 1 142 ? -42.248 -5.647 30.001 1.00 54.91 142 GLY A C 1
ATOM 1127 O O . GLY A 1 142 ? -42.738 -6.459 30.771 1.00 54.91 142 GLY A O 1
ATOM 1128 N N . SER A 1 143 ? -40.929 -5.428 29.989 1.00 46.44 143 SER A N 1
ATOM 1129 C CA . SER A 1 143 ? -39.984 -6.199 30.827 1.00 46.44 143 SER A CA 1
ATOM 1130 C C . SER A 1 143 ? -39.700 -5.553 32.194 1.00 46.44 143 SER A C 1
ATOM 1132 O O . SER A 1 143 ? -38.563 -5.571 32.662 1.00 46.44 143 SER A O 1
ATOM 1134 N N . TRP A 1 144 ? -40.714 -4.963 32.829 1.00 47.16 144 TRP A N 1
ATOM 1135 C CA . TRP A 1 144 ? -40.645 -4.510 34.229 1.00 47.16 144 TRP A CA 1
ATOM 1136 C C . TRP A 1 144 ? -41.483 -5.378 35.180 1.00 47.16 144 TRP A C 1
ATOM 1138 O O . TRP A 1 144 ? -41.584 -5.065 36.360 1.00 47.16 144 TRP A O 1
ATOM 1148 N N . LEU A 1 145 ? -42.065 -6.482 34.701 1.00 49.22 145 LEU A N 1
ATOM 1149 C CA . LEU A 1 145 ? -42.904 -7.368 35.507 1.00 49.22 145 LEU A CA 1
ATOM 1150 C C . LEU A 1 145 ? -42.510 -8.834 35.292 1.00 49.22 145 LEU A C 1
ATOM 1152 O O . LEU A 1 145 ? -43.162 -9.508 34.511 1.00 49.22 145 LEU A O 1
ATOM 1156 N N . THR A 1 146 ? -41.435 -9.284 35.949 1.00 48.47 146 THR A N 1
ATOM 1157 C CA . THR A 1 146 ? -41.277 -10.605 36.613 1.00 48.47 146 THR A CA 1
ATOM 1158 C C . THR A 1 146 ? -39.801 -10.849 36.930 1.00 48.47 146 THR A C 1
ATOM 1160 O O . THR A 1 146 ? -39.063 -11.301 36.068 1.00 48.47 146 THR A O 1
ATOM 1163 N N . GLU A 1 147 ? -39.377 -10.498 38.147 1.00 37.59 147 GLU A N 1
ATOM 1164 C CA . GLU A 1 147 ? -38.676 -11.379 39.106 1.00 37.59 147 GLU A CA 1
ATOM 1165 C C . GLU A 1 147 ? -38.217 -10.543 40.310 1.00 37.59 147 GLU A C 1
ATOM 1167 O O . GLU A 1 147 ? -37.092 -10.060 40.393 1.00 37.59 147 GLU A O 1
ATOM 1172 N N . ASN A 1 148 ? -39.134 -10.362 41.265 1.00 41.16 148 ASN A N 1
ATOM 1173 C CA . ASN A 1 148 ? -38.781 -9.988 42.628 1.00 41.16 148 ASN A CA 1
ATOM 1174 C C . ASN A 1 148 ? -38.313 -11.256 43.349 1.00 41.16 148 ASN A C 1
ATOM 1176 O O . ASN A 1 148 ? -39.143 -12.066 43.764 1.00 41.16 148 ASN A O 1
ATOM 1180 N N . GLN A 1 149 ? -37.005 -11.402 43.550 1.00 41.28 149 GLN A N 1
ATOM 1181 C CA . GLN A 1 149 ? -36.495 -12.123 44.711 1.00 41.28 149 GLN A CA 1
ATOM 1182 C C . GLN A 1 149 ? -36.000 -11.075 45.707 1.00 41.28 149 GLN A C 1
ATOM 1184 O O . GLN A 1 149 ? -35.118 -10.269 45.422 1.00 41.28 149 GLN A O 1
ATOM 1189 N N . SER A 1 150 ? -36.690 -11.037 46.843 1.00 40.41 150 SER A N 1
ATOM 1190 C CA . SER A 1 150 ? -36.548 -10.059 47.908 1.00 40.41 150 SER A CA 1
ATOM 1191 C C . SER A 1 150 ? -35.176 -10.108 48.579 1.00 40.41 150 SER A C 1
ATOM 1193 O O . SER A 1 150 ? -34.812 -11.121 49.174 1.00 40.41 150 SER A O 1
ATOM 1195 N N . THR A 1 151 ? -34.508 -8.965 48.641 1.00 33.09 151 THR A N 1
ATOM 1196 C CA . THR A 1 151 ? -33.693 -8.585 49.799 1.00 33.09 151 THR A CA 1
ATOM 1197 C C . THR A 1 151 ? -34.109 -7.172 50.165 1.00 33.09 151 THR A C 1
ATOM 1199 O O . THR A 1 151 ? -33.739 -6.211 49.494 1.00 33.09 151 THR A O 1
ATOM 1202 N N . GLY A 1 152 ? -34.997 -7.081 51.155 1.00 37.75 152 GLY A N 1
ATOM 1203 C CA . GLY A 1 152 ? -35.531 -5.823 51.651 1.00 37.75 152 GLY A CA 1
ATOM 1204 C C . GLY A 1 152 ? -34.492 -5.049 52.449 1.00 37.75 152 GLY A C 1
ATOM 1205 O O . GLY A 1 152 ? -33.747 -5.639 53.231 1.00 37.75 152 GLY A O 1
ATOM 1206 N N . HIS A 1 153 ? -34.495 -3.731 52.276 1.00 36.75 153 HIS A N 1
ATOM 1207 C CA . HIS A 1 153 ? -34.020 -2.788 53.278 1.00 36.75 153 HIS A CA 1
ATOM 1208 C C . HIS A 1 153 ? -35.132 -1.774 53.535 1.00 36.75 153 HIS A C 1
ATOM 1210 O O . HIS A 1 153 ? -35.725 -1.227 52.605 1.00 36.75 153 HIS A O 1
ATOM 1216 N N . ASP A 1 154 ? -35.434 -1.636 54.821 1.00 34.44 154 ASP A N 1
ATOM 1217 C CA . ASP A 1 154 ? -36.588 -0.967 55.397 1.00 34.44 154 ASP A CA 1
ATOM 1218 C C . ASP A 1 154 ? -36.667 0.523 55.044 1.00 34.44 154 ASP A C 1
ATOM 1220 O O . ASP A 1 154 ? -35.680 1.260 55.062 1.00 34.44 154 ASP A O 1
ATOM 1224 N N . THR A 1 155 ? -37.884 0.972 54.751 1.00 40.03 155 THR A N 1
ATOM 1225 C CA . THR A 1 155 ? -38.245 2.377 54.574 1.00 40.03 155 THR A CA 1
ATOM 1226 C C . THR A 1 155 ? -38.540 3.011 55.932 1.00 40.03 155 THR A C 1
ATOM 1228 O O . THR A 1 155 ? -39.476 2.579 56.604 1.00 40.03 155 THR A O 1
ATOM 1231 N N . ASN A 1 156 ? -37.832 4.082 56.300 1.00 41.53 156 ASN A N 1
ATOM 1232 C CA . ASN A 1 156 ? -38.352 5.036 57.281 1.00 41.53 156 ASN A CA 1
ATOM 1233 C C . ASN A 1 156 ? -39.136 6.119 56.535 1.00 41.53 156 ASN A C 1
ATOM 1235 O O . ASN A 1 156 ? -38.565 6.953 55.834 1.00 41.53 156 ASN A O 1
ATOM 1239 N N . ASN A 1 157 ? -40.459 6.049 56.674 1.00 44.19 157 ASN A N 1
ATOM 1240 C CA . ASN A 1 157 ? -41.389 7.115 56.331 1.00 44.19 157 ASN A CA 1
ATOM 1241 C C . ASN A 1 157 ? -41.288 8.220 57.383 1.00 44.19 157 ASN A C 1
ATOM 1243 O O . ASN A 1 157 ? -41.394 7.922 58.568 1.00 44.19 157 ASN A O 1
ATOM 1247 N N . ASP A 1 158 ? -41.231 9.476 56.944 1.00 37.47 158 ASP A N 1
ATOM 1248 C CA . ASP A 1 158 ? -41.796 10.578 57.714 1.00 37.47 158 ASP A CA 1
ATOM 1249 C C . ASP A 1 158 ? -42.788 11.357 56.850 1.00 37.47 158 ASP A C 1
ATOM 1251 O O . ASP A 1 158 ? -42.581 11.640 55.670 1.00 37.47 158 ASP A O 1
ATOM 1255 N N . THR A 1 159 ? -43.931 11.606 57.473 1.00 40.28 159 THR A N 1
ATOM 1256 C CA . THR A 1 159 ? -45.193 12.050 56.890 1.00 40.28 159 THR A CA 1
ATOM 1257 C C . THR A 1 159 ? -45.154 13.532 56.538 1.00 40.28 159 THR A C 1
ATOM 1259 O O . THR A 1 159 ? -44.841 14.350 57.400 1.00 40.28 159 THR A O 1
ATOM 1262 N N . LYS A 1 160 ? -45.613 13.886 55.331 1.00 40.34 160 LYS A N 1
ATOM 1263 C CA . LYS A 1 160 ? -46.610 14.954 55.128 1.00 40.34 160 LYS A CA 1
ATOM 1264 C C . LYS A 1 160 ? -47.219 14.860 53.730 1.00 40.34 160 LYS A C 1
ATOM 1266 O O . LYS A 1 160 ? -46.528 14.945 52.722 1.00 40.34 160 LYS A O 1
ATOM 1271 N N . GLN A 1 161 ? -48.528 14.625 53.708 1.00 46.66 161 GLN A N 1
ATOM 1272 C CA . GLN A 1 161 ? -49.374 14.816 52.540 1.00 46.66 161 GLN A CA 1
ATOM 1273 C C . GLN A 1 161 ? -49.503 16.317 52.308 1.00 46.66 161 GLN A C 1
ATOM 1275 O O . GLN A 1 161 ? -50.007 17.001 53.190 1.00 46.66 161 GLN A O 1
ATOM 1280 N N . ASP A 1 162 ? -49.108 16.792 51.132 1.00 34.69 162 ASP A N 1
ATOM 1281 C CA . ASP A 1 162 ? -49.609 18.053 50.599 1.00 34.69 162 ASP A CA 1
ATOM 1282 C C . ASP A 1 162 ? -50.124 17.798 49.184 1.00 34.69 162 ASP A C 1
ATOM 1284 O O . ASP A 1 162 ? -49.387 17.498 48.244 1.00 34.69 162 ASP A O 1
ATOM 1288 N N . VAL A 1 163 ? -51.447 17.856 49.082 1.00 40.19 163 VAL A N 1
ATOM 1289 C CA . VAL A 1 163 ? -52.195 17.932 47.835 1.00 40.19 163 VAL A CA 1
ATOM 1290 C C . VAL A 1 163 ? -51.950 19.325 47.264 1.00 40.19 163 VAL A C 1
ATOM 1292 O O . VAL A 1 163 ? -52.354 20.312 47.869 1.00 40.19 163 VAL A O 1
ATOM 1295 N N . PHE A 1 164 ? -51.318 19.410 46.096 1.00 31.72 164 PHE A N 1
ATOM 1296 C CA . PHE A 1 164 ? -51.383 20.601 45.252 1.00 31.72 164 PHE A CA 1
ATOM 1297 C C . PHE A 1 164 ? -51.805 20.185 43.845 1.00 31.72 164 PHE A C 1
ATOM 1299 O O . PHE A 1 164 ? -50.999 19.748 43.025 1.00 31.72 164 PHE A O 1
ATOM 1306 N N . GLU A 1 165 ? -53.104 20.321 43.583 1.00 38.53 165 GLU A N 1
ATOM 1307 C CA . GLU A 1 165 ? -53.618 20.529 42.235 1.00 38.53 165 GLU A CA 1
ATOM 1308 C C . GLU A 1 165 ? -53.113 21.883 41.726 1.00 38.53 165 GLU A C 1
ATOM 1310 O O . GLU A 1 165 ? -53.297 22.918 42.366 1.00 38.53 165 GLU A O 1
ATOM 1315 N N . GLY A 1 166 ? -52.474 21.866 40.558 1.00 31.44 166 GLY A N 1
ATOM 1316 C CA . GLY A 1 166 ? -52.024 23.050 39.841 1.00 31.44 166 GLY A CA 1
ATOM 1317 C C . GLY A 1 166 ?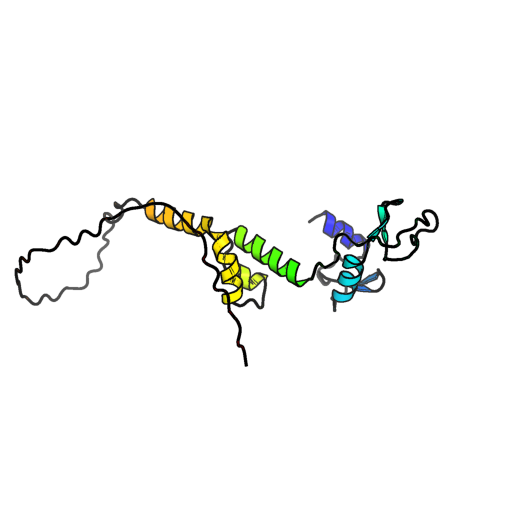 -52.108 22.816 38.336 1.00 31.44 166 GLY A C 1
ATOM 1318 O O . GLY A 1 166 ? -51.189 22.276 37.729 1.00 31.44 166 GLY A O 1
ATOM 1319 N N . GLN A 1 167 ? -53.232 23.228 37.748 1.00 33.31 167 GLN A N 1
ATOM 1320 C CA . GLN A 1 167 ? -53.335 23.705 36.359 1.00 33.31 167 GLN A CA 1
ATOM 1321 C C . GLN A 1 167 ? -52.246 24.781 36.117 1.00 33.31 167 GLN A C 1
ATOM 1323 O O . GLN A 1 167 ? -51.858 25.457 37.061 1.00 33.31 167 GLN A O 1
ATOM 1328 N N . ALA A 1 168 ? -51.703 25.103 34.947 1.00 33.19 168 ALA A N 1
ATOM 1329 C CA . ALA A 1 168 ? -51.867 24.774 33.536 1.00 33.19 168 ALA A CA 1
ATOM 1330 C C . ALA A 1 168 ? -50.575 25.262 32.835 1.00 33.19 168 ALA A C 1
ATOM 1332 O O . ALA A 1 168 ? -49.871 26.096 33.401 1.00 33.19 168 ALA A O 1
ATOM 1333 N N . ALA A 1 169 ? -50.296 24.814 31.609 1.00 36.44 169 ALA A N 1
ATOM 1334 C CA . ALA A 1 169 ? -49.861 25.669 30.490 1.00 36.44 169 ALA A CA 1
ATOM 1335 C C . ALA A 1 169 ? -49.291 24.797 29.369 1.00 36.44 169 ALA A C 1
ATOM 1337 O O . ALA A 1 169 ? -48.127 24.404 29.345 1.00 36.44 169 ALA A O 1
ATOM 1338 N N . GLU A 1 170 ? -50.171 24.520 28.424 1.00 37.00 170 GLU A N 1
ATOM 1339 C CA . GLU A 1 170 ? -49.848 24.221 27.044 1.00 37.00 170 GLU A CA 1
ATOM 1340 C C . GLU A 1 170 ? -48.989 25.370 26.471 1.00 37.00 170 GLU A C 1
ATOM 1342 O O . GLU A 1 170 ? -49.422 26.522 26.462 1.00 37.00 170 GLU A O 1
ATOM 1347 N N . VAL A 1 171 ? -47.770 25.082 26.003 1.00 35.88 171 VAL A N 1
ATOM 1348 C CA . VAL A 1 171 ? -47.053 25.972 25.077 1.00 35.88 171 VAL A CA 1
ATOM 1349 C C . VAL A 1 171 ? -46.912 25.226 23.762 1.00 35.88 171 VAL A C 1
ATOM 1351 O O . VAL A 1 171 ? -46.034 24.386 23.573 1.00 35.88 171 VAL A O 1
ATOM 1354 N N . ILE A 1 172 ? -47.848 25.529 22.871 1.00 39.28 172 ILE A N 1
ATOM 1355 C CA . ILE A 1 172 ? -47.747 25.278 21.441 1.00 39.28 172 ILE A CA 1
ATOM 1356 C C . ILE A 1 172 ? -46.717 26.267 20.890 1.00 39.28 172 ILE A C 1
ATOM 1358 O O . ILE A 1 172 ? -46.986 27.463 20.840 1.00 39.28 172 ILE A O 1
ATOM 1362 N N . GLU A 1 173 ? -45.593 25.771 20.386 1.00 39.91 173 GLU A N 1
ATOM 1363 C CA . GLU A 1 173 ? -44.950 26.390 19.224 1.00 39.91 173 GLU A CA 1
ATOM 1364 C C . GLU A 1 173 ? -45.041 25.408 18.055 1.00 39.91 173 GLU A C 1
ATOM 1366 O O . GLU A 1 173 ? -44.163 24.594 17.780 1.00 39.91 173 GLU A O 1
ATOM 1371 N N . ASN A 1 174 ? -46.188 25.481 17.382 1.00 39.66 174 ASN A N 1
ATOM 1372 C CA . ASN A 1 174 ? -46.329 25.110 15.984 1.00 39.66 174 ASN A CA 1
ATOM 1373 C C . ASN A 1 174 ? -45.752 26.245 15.134 1.00 39.66 174 ASN A C 1
ATOM 1375 O O . ASN A 1 174 ? -46.111 27.394 15.368 1.00 39.66 174 ASN A O 1
ATOM 1379 N N . MET A 1 175 ? -44.948 25.902 14.126 1.00 35.19 175 MET A N 1
ATOM 1380 C CA . MET A 1 175 ? -45.025 26.326 12.707 1.00 35.19 175 MET A CA 1
ATOM 1381 C C . MET A 1 175 ? -43.716 25.856 12.034 1.00 35.19 175 MET A C 1
ATOM 1383 O O . MET A 1 175 ? -42.634 26.273 12.425 1.00 35.19 175 MET A O 1
ATOM 1387 N N . VAL A 1 176 ? -43.725 24.793 11.213 1.00 37.59 176 VAL A N 1
ATOM 1388 C CA . VAL A 1 176 ? -43.945 24.811 9.742 1.00 37.59 176 VAL A CA 1
ATOM 1389 C C . VAL A 1 176 ? -42.951 25.765 9.050 1.00 37.59 176 VAL A C 1
ATOM 1391 O O . VAL A 1 176 ? -42.936 26.943 9.357 1.00 37.59 176 VAL A O 1
ATOM 1394 N N . GLY A 1 177 ? -42.102 25.387 8.093 1.00 36.59 177 GLY A N 1
ATOM 1395 C CA . GLY A 1 177 ? -42.067 24.238 7.195 1.00 36.59 177 GLY A CA 1
ATOM 1396 C C . GLY A 1 177 ? -40.852 24.346 6.237 1.00 36.59 177 GLY A C 1
ATOM 1397 O O . GLY A 1 177 ? -39.813 24.843 6.654 1.00 36.59 177 GLY A O 1
ATOM 1398 N N . PRO A 1 178 ? -40.933 23.843 4.993 1.00 49.34 178 PRO A N 1
ATOM 1399 C CA . PRO A 1 178 ? -39.851 23.169 4.267 1.00 49.34 178 PRO A CA 1
ATOM 1400 C C . PRO A 1 178 ? -38.887 24.102 3.500 1.00 49.34 178 PRO A C 1
ATOM 1402 O O . PRO A 1 178 ? -39.229 25.244 3.228 1.00 49.34 178 PRO A O 1
ATOM 1405 N N . TRP A 1 179 ? -37.758 23.531 3.046 1.00 38.78 179 TRP A N 1
ATOM 1406 C CA . TRP A 1 179 ? -36.786 24.032 2.044 1.00 38.78 179 TRP A CA 1
ATOM 1407 C C . TRP A 1 179 ? -35.531 24.780 2.534 1.00 38.78 179 TRP A C 1
ATOM 1409 O O . TRP A 1 179 ? -35.602 25.755 3.268 1.00 38.78 179 TRP A O 1
ATOM 1419 N N . GLY A 1 180 ? -34.376 24.360 1.989 1.00 37.28 180 GLY A N 1
ATOM 1420 C CA . GLY A 1 180 ? -33.239 25.251 1.721 1.00 37.28 180 GLY A CA 1
ATOM 1421 C C . GLY A 1 180 ? -31.992 25.080 2.593 1.00 37.28 180 GLY A C 1
ATOM 1422 O O . GLY A 1 180 ? -31.665 25.963 3.374 1.00 37.28 180 GLY A O 1
ATOM 1423 N N . LEU A 1 181 ? -31.228 23.997 2.413 1.00 37.50 181 LEU A N 1
ATOM 1424 C CA . LEU A 1 181 ? -29.803 24.004 2.773 1.00 37.50 181 LEU A CA 1
ATOM 1425 C C . LEU A 1 181 ? -29.001 24.616 1.613 1.00 37.50 181 LEU A C 1
ATOM 1427 O O . LEU A 1 181 ? -28.464 23.888 0.783 1.00 37.50 181 LEU A O 1
ATOM 1431 N N . GLU A 1 182 ? -28.904 25.945 1.570 1.00 40.22 182 GLU A N 1
ATOM 1432 C CA . GLU A 1 182 ? -27.787 26.631 0.908 1.00 40.22 182 GLU A CA 1
ATOM 1433 C C . GLU A 1 182 ? -26.911 27.305 1.978 1.00 40.22 182 GLU A C 1
ATOM 1435 O O . GLU A 1 182 ? -27.419 28.087 2.784 1.00 40.22 182 GLU A O 1
ATOM 1440 N N . PRO A 1 183 ? -25.598 27.020 2.037 1.00 39.53 183 PRO A N 1
ATOM 1441 C CA . PRO A 1 183 ? -24.696 27.720 2.940 1.00 39.53 183 PRO A CA 1
ATOM 1442 C C . PRO A 1 183 ? -24.332 29.096 2.364 1.00 39.53 183 PRO A C 1
ATOM 1444 O O . PRO A 1 183 ? -23.692 29.192 1.319 1.00 39.53 183 PRO A O 1
ATOM 1447 N N . GLN A 1 184 ? -24.685 30.170 3.073 1.00 34.91 184 GLN A N 1
ATOM 1448 C CA . GLN A 1 184 ? -24.173 31.510 2.780 1.00 34.91 184 GLN A CA 1
ATOM 1449 C C . GLN A 1 184 ? -22.667 31.558 3.084 1.00 34.91 184 GLN A C 1
ATOM 1451 O O . GLN A 1 184 ? -22.219 31.341 4.211 1.00 34.91 184 GLN A O 1
ATOM 1456 N N . THR A 1 185 ? -21.879 31.833 2.051 1.00 36.75 185 THR A N 1
ATOM 1457 C CA . THR A 1 185 ? -20.448 32.124 2.115 1.00 36.75 185 THR A CA 1
ATOM 1458 C C . THR A 1 185 ? -20.217 33.482 2.784 1.00 36.75 185 THR A C 1
ATOM 1460 O O . THR A 1 185 ? -20.654 34.499 2.252 1.00 36.75 185 THR A O 1
ATOM 1463 N N . SER A 1 186 ? -19.472 33.547 3.892 1.00 38.75 186 SER A N 1
ATOM 1464 C CA . SER A 1 186 ? -18.878 34.820 4.326 1.00 38.75 186 SER A CA 1
ATOM 1465 C C . SER A 1 186 ? -17.706 35.173 3.411 1.00 38.75 186 SER A C 1
ATOM 1467 O O . SER A 1 186 ? -16.636 34.569 3.480 1.00 38.75 186 SER A O 1
ATOM 1469 N N . THR A 1 187 ? -17.908 36.175 2.562 1.00 39.66 187 THR A N 1
ATOM 1470 C CA . THR A 1 187 ? -16.845 36.915 1.879 1.00 39.66 187 THR A CA 1
ATOM 1471 C C . THR A 1 187 ? -16.161 37.856 2.871 1.00 39.66 187 THR A C 1
ATOM 1473 O O . THR A 1 187 ? -16.793 38.765 3.403 1.00 39.66 187 THR A O 1
ATOM 1476 N N . VAL A 1 188 ? -14.860 37.665 3.100 1.00 38.84 188 VAL A N 1
ATOM 1477 C CA . VAL A 1 188 ? -13.983 38.707 3.653 1.00 38.84 188 VAL A CA 1
ATOM 1478 C C . VAL A 1 188 ? -13.763 39.742 2.550 1.00 38.84 188 VAL A C 1
ATOM 1480 O O . VAL A 1 188 ? -13.034 39.491 1.592 1.00 38.84 188 VAL A O 1
ATOM 1483 N N . SER A 1 189 ? -14.429 40.889 2.658 1.00 43.50 189 SER A N 1
ATOM 1484 C CA . SER A 1 189 ? -14.111 42.099 1.897 1.00 43.50 189 SER A CA 1
ATOM 1485 C C . SER A 1 189 ? -12.968 42.859 2.575 1.00 43.50 189 SER A C 1
ATOM 1487 O O . SER A 1 189 ? -12.852 42.889 3.800 1.00 43.50 189 SER A O 1
ATOM 1489 N N . GLY A 1 190 ? -12.087 43.392 1.731 1.00 34.12 190 GLY A N 1
ATOM 1490 C CA . GLY A 1 190 ? -10.744 43.842 2.060 1.00 34.12 190 GLY A CA 1
ATOM 1491 C C . GLY A 1 190 ? -10.638 45.118 2.889 1.00 34.12 190 GLY A C 1
ATOM 1492 O O . GLY A 1 190 ? -11.551 45.933 2.978 1.00 34.12 190 GLY A O 1
ATOM 1493 N N . TRP A 1 191 ? -9.440 45.274 3.443 1.00 36.16 191 TRP A N 1
ATOM 1494 C CA . TRP A 1 191 ? -8.905 46.523 3.961 1.00 36.16 191 TRP A CA 1
ATOM 1495 C C . TRP A 1 191 ? -8.420 47.389 2.789 1.00 36.16 191 TRP A C 1
ATOM 1497 O O . TRP A 1 191 ? -7.682 46.905 1.930 1.00 36.16 191 TRP A O 1
ATOM 1507 N N . GLN A 1 192 ? -8.831 48.656 2.769 1.00 38.62 192 GLN A N 1
ATOM 1508 C CA . GLN A 1 192 ? -8.218 49.727 1.983 1.00 38.62 192 GLN A CA 1
ATOM 1509 C C . GLN A 1 192 ? -7.612 50.749 2.944 1.00 38.62 192 GLN A C 1
ATOM 1511 O O . GLN A 1 192 ? -8.241 51.123 3.935 1.00 38.62 192 GLN A O 1
ATOM 1516 N N . GLY A 1 193 ? -6.394 51.167 2.612 1.00 37.53 193 GLY A N 1
ATOM 1517 C CA . GLY A 1 193 ? -5.577 52.184 3.262 1.00 37.53 193 GLY A CA 1
ATOM 1518 C C . GLY A 1 193 ? -4.214 52.187 2.598 1.00 37.53 193 GLY A C 1
ATOM 1519 O O . GLY A 1 193 ? -3.458 51.233 2.877 1.00 37.53 193 GLY A O 1
#

Foldseek 3Di:
DVVVCVVCVVLVLNDPCFDPAFDADPNRGDRNHHHPDCVVVVVQLQQWAQDPQPRDTAGDDQFGPDPPGRDGRHPTGHPNHPPDPVVVLVVVLLVCLLVVHDPVVSCVVSPPDDPVRSVVSNVSCPVVVVVVVVVVVPPPPPPPDDDDPDDDDDDDDDDDDDDDDDDDDDDDPDDDDDDDDDDDDDDDDDDDD

pLDDT: mean 70.75, std 20.44, range [31.44, 92.06]

Sequence (193 aa):
MLRLRERAKRFNGTEKRHYIFPACEHGHVDPTRHQKSFRTAWRNLTRAIQCPACGKLRPPGNKCADKECRAKIHGIKSQLAGLRFHDLRHLAITELAESQVSDQTIFAIAGHVSQKMLARYSQVRSEARRQAVAALSARPAGSWLTENQSTGHDTNNDTKQDVFEGQAAEVIENMVGPWGLEPQTSTVSGWQG

Secondary structure (DSSP, 8-state):
-HHHHHHHHTTTTTSTTS-SSEEEETTEEEEEEE---SHHHHHHHHH-EE-TTT--EE-SSSB-SSTTT--B-TTPPPTTTT--HHHHHHHHHHHHHHTT--HHHHHHHH-S--HHHHHTTTTTTHHHHHHHHHHHHTS-TTTTSS------------------------------------PPP---PPP--

Radius of gyration: 32.53 Å; chains: 1; bounding box: 73×73×84 Å